Protein AF-A0A7W0Z8F5-F1 (afdb_monomer_lite)

Structure (mmCIF, N/CA/C/O backbone):
data_AF-A0A7W0Z8F5-F1
#
_entry.id   AF-A0A7W0Z8F5-F1
#
loop_
_atom_site.group_PDB
_atom_site.id
_atom_site.type_symbol
_atom_site.label_atom_id
_atom_site.label_alt_id
_atom_site.label_comp_id
_atom_site.label_asym_id
_atom_site.label_entity_id
_atom_site.label_seq_id
_atom_site.pdbx_PDB_ins_code
_atom_site.Cartn_x
_atom_site.Cartn_y
_atom_site.Cartn_z
_atom_site.occupancy
_atom_site.B_iso_or_equiv
_atom_site.auth_seq_id
_atom_site.auth_comp_id
_atom_site.auth_asym_id
_atom_site.auth_atom_id
_atom_site.pdbx_PDB_model_num
ATOM 1 N N . MET A 1 1 ? -22.763 1.220 63.593 1.00 55.72 1 MET A N 1
ATOM 2 C CA . MET A 1 1 ? -23.615 1.247 64.803 1.00 55.72 1 MET A CA 1
ATOM 3 C C . MET A 1 1 ? -24.748 0.280 64.538 1.00 55.72 1 MET A C 1
ATOM 5 O O . MET A 1 1 ? -25.646 0.628 63.784 1.00 55.72 1 MET A O 1
ATOM 9 N N . ASP A 1 2 ? -24.675 -0.934 65.077 1.00 78.19 2 ASP A N 1
ATOM 10 C CA . ASP A 1 2 ? -25.727 -1.926 64.859 1.00 78.19 2 ASP A CA 1
ATOM 11 C C . ASP A 1 2 ? -26.918 -1.641 65.774 1.00 78.19 2 ASP A C 1
ATOM 13 O O . ASP A 1 2 ? -26.828 -1.709 67.007 1.00 78.19 2 ASP A O 1
ATOM 17 N N . LEU A 1 3 ? -28.020 -1.241 65.141 1.00 85.56 3 LEU A N 1
ATOM 18 C CA . LEU A 1 3 ? -29.339 -1.065 65.736 1.00 85.56 3 LEU A CA 1
ATOM 19 C C . LEU A 1 3 ? -29.996 -2.435 65.898 1.00 85.56 3 LEU A C 1
ATOM 21 O O . LEU A 1 3 ? -30.824 -2.847 65.097 1.00 85.56 3 LEU A O 1
ATOM 25 N N . ASP A 1 4 ? -29.560 -3.183 66.902 1.00 88.06 4 ASP A N 1
ATOM 26 C CA . ASP A 1 4 ? -30.163 -4.475 67.222 1.00 88.06 4 ASP A CA 1
ATOM 27 C C . ASP A 1 4 ? -31.571 -4.273 67.782 1.00 88.06 4 ASP A C 1
ATOM 29 O O . ASP A 1 4 ? -31.805 -3.324 68.534 1.00 88.06 4 ASP A O 1
ATOM 33 N N . ARG A 1 5 ? -32.489 -5.195 67.479 1.00 89.94 5 ARG A N 1
ATOM 34 C CA . ARG A 1 5 ? -33.874 -5.186 67.975 1.00 89.94 5 ARG A CA 1
ATOM 35 C C . ARG A 1 5 ? -33.965 -4.897 69.476 1.00 89.94 5 ARG A C 1
ATOM 37 O O . ARG A 1 5 ? -34.687 -4.000 69.900 1.00 89.94 5 ARG A O 1
ATOM 44 N N . GLY A 1 6 ? -33.117 -5.548 70.275 1.00 86.75 6 GLY A N 1
ATOM 45 C CA . GLY A 1 6 ? -33.055 -5.340 71.727 1.00 86.75 6 GLY A CA 1
ATOM 46 C C . GLY A 1 6 ? -32.574 -3.951 72.179 1.00 86.75 6 GLY A C 1
ATOM 47 O O . GLY A 1 6 ? -32.809 -3.575 73.324 1.00 86.75 6 GLY A O 1
ATOM 48 N N . LYS A 1 7 ? -31.906 -3.171 71.316 1.00 89.88 7 LYS A N 1
ATOM 49 C CA . LYS A 1 7 ? -31.553 -1.765 71.591 1.00 89.88 7 LYS A CA 1
ATOM 50 C C . LYS A 1 7 ? -32.691 -0.806 71.249 1.00 89.88 7 LYS A C 1
ATOM 52 O O . LYS A 1 7 ? -32.767 0.245 71.876 1.00 89.88 7 LYS A O 1
ATOM 57 N N . ILE A 1 8 ? -33.541 -1.153 70.281 1.00 88.44 8 ILE A N 1
ATOM 58 C CA . ILE A 1 8 ? -34.718 -0.360 69.892 1.00 88.44 8 ILE A CA 1
ATOM 59 C C . ILE A 1 8 ? -35.847 -0.571 70.909 1.00 88.44 8 ILE A C 1
ATOM 61 O O . ILE A 1 8 ? -36.460 0.393 71.349 1.00 88.44 8 ILE A O 1
ATOM 65 N N . GLU A 1 9 ? -36.054 -1.806 71.369 1.00 90.69 9 GLU A N 1
ATOM 66 C CA . GLU A 1 9 ? -37.084 -2.166 72.359 1.00 90.69 9 GLU A CA 1
ATOM 67 C C . GLU A 1 9 ? -36.694 -1.842 73.822 1.00 90.69 9 GLU A C 1
ATOM 69 O O . GLU A 1 9 ? -37.354 -2.282 74.767 1.00 90.69 9 GLU A O 1
ATOM 74 N N . ARG A 1 10 ? -35.600 -1.102 74.054 1.00 90.81 10 ARG A N 1
ATOM 75 C CA . ARG A 1 10 ? -35.140 -0.790 75.415 1.00 90.81 10 ARG A CA 1
ATOM 76 C C . ARG A 1 10 ? -36.146 0.107 76.127 1.00 90.81 10 ARG A C 1
ATOM 78 O O . ARG A 1 10 ? -36.478 1.173 75.638 1.00 90.81 10 ARG A O 1
ATOM 85 N N . THR A 1 11 ? -36.570 -0.300 77.317 1.00 82.50 11 THR A N 1
ATOM 86 C CA . THR A 1 11 ? -37.635 0.351 78.099 1.00 82.50 11 THR A CA 1
ATOM 87 C C . THR A 1 11 ? -37.127 1.274 79.211 1.00 82.50 11 THR A C 1
ATOM 89 O O . THR A 1 11 ? -37.898 1.725 80.054 1.00 82.50 11 THR A O 1
ATOM 92 N N . ASP A 1 12 ? -35.833 1.590 79.251 1.00 88.12 12 ASP A N 1
ATOM 93 C CA . ASP A 1 12 ? -35.203 2.301 80.371 1.00 88.12 12 ASP A CA 1
ATOM 94 C C . ASP A 1 12 ? -35.280 3.836 80.283 1.00 88.12 12 ASP A C 1
ATOM 96 O O . ASP A 1 12 ? -34.377 4.558 80.711 1.00 88.12 12 ASP A O 1
ATOM 100 N N . PHE A 1 13 ? -36.391 4.354 79.763 1.00 86.44 13 PHE A N 1
ATOM 101 C CA . PHE A 1 13 ? -36.628 5.789 79.665 1.00 86.44 13 PHE A CA 1
ATOM 102 C C . PHE A 1 13 ? -37.110 6.376 80.999 1.00 86.44 13 PHE A C 1
ATOM 104 O O . PHE A 1 13 ? -37.953 5.812 81.696 1.00 86.44 13 PHE A O 1
ATOM 111 N N . ALA A 1 14 ? -36.606 7.559 81.355 1.00 86.94 14 ALA A N 1
ATOM 112 C CA . ALA A 1 14 ? -37.067 8.274 82.541 1.00 86.94 14 ALA A CA 1
ATOM 113 C C . ALA A 1 14 ? -38.521 8.757 82.361 1.00 86.94 14 ALA A C 1
ATOM 115 O O . ALA A 1 14 ? -38.815 9.550 81.466 1.00 86.94 14 ALA A O 1
ATOM 116 N N . SER A 1 15 ? -39.436 8.324 83.235 1.00 81.38 15 SER A N 1
ATOM 117 C CA . SER A 1 15 ? -40.849 8.723 83.188 1.00 81.38 15 SER A CA 1
ATOM 118 C C . SER A 1 15 ? -41.071 10.117 83.795 1.00 81.38 15 SER A C 1
ATOM 120 O O . SER A 1 15 ? -40.792 10.336 84.978 1.00 81.38 15 SER A O 1
ATOM 122 N N . ALA A 1 16 ? -41.626 11.057 83.026 1.00 87.88 16 ALA A N 1
ATOM 123 C CA . ALA A 1 16 ? -42.014 12.385 83.512 1.00 87.88 16 ALA A CA 1
ATOM 124 C C . ALA A 1 16 ? -43.495 12.434 83.946 1.00 87.88 16 ALA A C 1
ATOM 126 O O . ALA A 1 16 ? -44.335 11.730 83.398 1.00 87.88 16 ALA A O 1
ATOM 127 N N . ARG A 1 17 ? -43.851 13.325 84.893 1.00 81.31 17 ARG A N 1
ATOM 128 C CA . ARG A 1 17 ? -45.238 13.512 85.405 1.00 81.31 17 ARG A CA 1
ATOM 129 C C . ARG A 1 17 ? -46.269 13.951 84.345 1.00 81.31 17 ARG A C 1
ATOM 131 O O . ARG A 1 17 ? -47.465 13.926 84.613 1.00 81.31 17 ARG A O 1
ATOM 138 N N . ARG A 1 18 ? -45.807 14.382 83.173 1.00 81.81 18 ARG A N 1
ATOM 139 C CA . ARG A 1 18 ? -46.583 14.639 81.954 1.00 81.81 18 ARG A CA 1
ATOM 140 C C . ARG A 1 18 ? -45.735 14.078 80.816 1.00 81.81 18 ARG A C 1
ATOM 142 O O . ARG A 1 18 ? -44.688 14.650 80.527 1.00 81.81 18 ARG A O 1
ATOM 149 N N . GLY A 1 19 ? -46.127 12.948 80.248 1.00 89.81 19 GLY A N 1
ATOM 150 C CA . GLY A 1 19 ? -45.349 12.241 79.233 1.00 89.81 19 GLY A CA 1
ATOM 151 C C . GLY A 1 19 ? -46.228 11.316 78.402 1.00 89.81 19 GLY A C 1
ATOM 152 O O . GLY A 1 19 ? -47.426 11.210 78.665 1.00 89.81 19 GLY A O 1
ATOM 153 N N . TYR A 1 20 ? -45.613 10.689 77.401 1.00 91.44 20 TYR A N 1
ATOM 154 C CA . TYR A 1 20 ? -46.246 9.672 76.566 1.00 91.44 20 TYR A CA 1
ATOM 155 C C . TYR A 1 20 ? -46.638 8.447 77.397 1.00 91.44 20 TYR A C 1
ATOM 157 O O . TYR A 1 20 ? -45.982 8.129 78.394 1.00 91.44 20 TYR A O 1
ATOM 165 N N . GLU A 1 21 ? -47.714 7.774 76.999 1.00 92.75 21 GLU A N 1
ATOM 166 C CA . GLU A 1 21 ? -48.154 6.547 77.650 1.00 92.75 21 GLU A CA 1
ATOM 167 C C . GLU A 1 21 ? -47.144 5.418 77.368 1.00 92.75 21 GLU A C 1
ATOM 169 O O . GLU A 1 21 ? -46.867 5.133 76.202 1.00 92.75 21 GLU A O 1
ATOM 174 N N . PRO A 1 22 ? -46.579 4.754 78.397 1.00 89.69 22 PRO A N 1
ATOM 175 C CA . PRO A 1 22 ? -45.537 3.744 78.196 1.00 89.69 22 PRO A CA 1
ATOM 176 C C . PRO A 1 22 ? -45.958 2.599 77.267 1.00 89.69 22 PRO A C 1
ATOM 178 O O . PRO A 1 22 ? -45.170 2.155 76.444 1.00 89.69 22 PRO A O 1
ATOM 181 N N . ALA A 1 23 ? -47.219 2.165 77.348 1.00 90.62 23 ALA A N 1
ATOM 182 C CA . ALA A 1 23 ? -47.735 1.088 76.508 1.00 90.62 23 ALA A CA 1
ATOM 183 C C . ALA A 1 23 ? -47.801 1.470 75.018 1.00 90.62 23 ALA A C 1
ATOM 185 O O . ALA A 1 23 ? -47.544 0.624 74.162 1.00 90.62 23 ALA A O 1
ATOM 186 N N . GLU A 1 24 ? -48.115 2.733 74.706 1.00 94.19 24 GLU A N 1
ATOM 187 C CA . GLU A 1 24 ? -48.119 3.243 73.330 1.00 94.19 24 GLU A CA 1
ATOM 188 C C . GLU A 1 24 ? -46.694 3.348 72.776 1.00 94.19 24 GLU A C 1
ATOM 190 O O . GLU A 1 24 ? -46.442 2.957 71.637 1.00 94.19 24 GLU A O 1
ATOM 195 N N . VAL A 1 25 ? -45.744 3.810 73.599 1.00 92.88 25 VAL A N 1
ATOM 196 C CA . VAL A 1 25 ? -44.322 3.875 73.227 1.00 92.88 25 VAL A CA 1
ATOM 197 C C . VAL A 1 25 ? -43.774 2.476 72.953 1.00 92.88 25 VAL A C 1
ATOM 199 O O . VAL A 1 25 ? -43.153 2.265 71.917 1.00 92.88 25 VAL A O 1
ATOM 202 N N . ASP A 1 26 ? -44.057 1.505 73.819 1.00 92.12 26 ASP A N 1
ATOM 203 C CA . ASP A 1 26 ? -43.609 0.121 73.636 1.00 92.12 26 ASP A CA 1
ATOM 204 C C . ASP A 1 26 ? -44.203 -0.519 72.375 1.00 92.12 26 ASP A C 1
ATOM 206 O O . ASP A 1 26 ? -43.531 -1.290 71.689 1.00 92.12 26 ASP A O 1
ATOM 210 N N . ALA A 1 27 ? -45.468 -0.219 72.058 1.00 94.19 27 ALA A N 1
ATOM 211 C CA . ALA A 1 27 ? -46.101 -0.685 70.828 1.00 94.19 27 ALA A CA 1
ATOM 212 C C . ALA A 1 27 ? -45.413 -0.101 69.586 1.00 94.19 27 ALA A C 1
ATOM 214 O O . ALA A 1 27 ? -45.096 -0.849 68.661 1.00 94.19 27 ALA A O 1
ATOM 215 N N . HIS A 1 28 ? -45.118 1.199 69.596 1.00 94.25 28 HIS A N 1
ATOM 216 C CA . HIS A 1 28 ? -44.436 1.859 68.487 1.00 94.25 28 HIS A CA 1
ATOM 217 C C . HIS A 1 28 ? -42.974 1.416 68.339 1.00 94.25 28 HIS A C 1
ATOM 219 O O . HIS A 1 28 ? -42.506 1.197 67.227 1.00 94.25 28 HIS A O 1
ATOM 225 N N . LEU A 1 29 ? -42.241 1.221 69.441 1.00 93.94 29 LEU A N 1
ATOM 226 C CA . LEU A 1 29 ? -40.860 0.731 69.382 1.00 93.94 29 LEU A CA 1
ATOM 227 C C . LEU A 1 29 ? -40.773 -0.683 68.796 1.00 93.94 29 LEU A C 1
ATOM 229 O O . LEU A 1 29 ? -39.821 -0.961 68.071 1.00 93.94 29 LEU A O 1
ATOM 233 N N . ARG A 1 30 ? -41.766 -1.552 69.045 1.00 93.81 30 ARG A N 1
ATOM 234 C CA . ARG A 1 30 ? -41.857 -2.857 68.363 1.00 93.81 30 ARG A CA 1
ATOM 235 C C . ARG A 1 30 ? -42.104 -2.704 66.866 1.00 93.81 30 ARG A C 1
ATOM 237 O O . ARG A 1 30 ? -41.399 -3.333 66.092 1.00 93.81 30 ARG A O 1
ATOM 244 N N . GLU A 1 31 ? -43.031 -1.835 66.465 1.00 95.81 31 GLU A N 1
ATOM 245 C CA . GLU A 1 31 ? -43.295 -1.546 65.047 1.00 95.81 31 GLU A CA 1
ATOM 246 C C . GLU A 1 31 ? -42.040 -1.021 64.329 1.00 95.81 31 GLU A C 1
ATOM 248 O O . GLU A 1 31 ? -41.708 -1.473 63.236 1.00 95.81 31 GLU A O 1
ATOM 253 N N . VAL A 1 32 ? -41.292 -0.112 64.963 1.00 95.44 32 VAL A N 1
ATOM 254 C CA . VAL A 1 32 ? -40.020 0.396 64.428 1.00 95.44 32 VAL A CA 1
ATOM 255 C C . VAL A 1 32 ? -38.963 -0.705 64.365 1.00 95.44 32 VAL A C 1
ATOM 257 O O . VAL A 1 32 ? -38.212 -0.767 63.393 1.00 95.44 32 VAL A O 1
ATOM 260 N N . ALA A 1 33 ? -38.880 -1.568 65.379 1.00 93.75 33 ALA A N 1
ATOM 261 C CA . ALA A 1 33 ? -37.937 -2.679 65.379 1.00 93.75 33 ALA A CA 1
ATOM 262 C C . ALA A 1 33 ? -38.234 -3.674 64.247 1.00 93.75 33 ALA A C 1
ATOM 264 O O . ALA A 1 33 ? -37.306 -4.051 63.533 1.00 93.75 33 ALA A O 1
ATOM 265 N N . ASP A 1 34 ? -39.508 -4.021 64.041 1.00 94.62 34 ASP A N 1
ATOM 266 C CA . ASP A 1 34 ? -39.950 -4.875 62.935 1.00 94.62 34 ASP A CA 1
ATOM 267 C C . ASP A 1 34 ? -39.626 -4.213 61.576 1.00 94.62 34 ASP A C 1
ATOM 269 O O . ASP A 1 34 ? -39.009 -4.837 60.717 1.00 94.62 34 ASP A O 1
ATOM 273 N N . ALA A 1 35 ? -39.901 -2.912 61.411 1.00 94.94 35 ALA A N 1
ATOM 274 C CA . ALA A 1 35 ? -39.578 -2.179 60.180 1.00 94.94 35 ALA A CA 1
ATOM 275 C C . ALA A 1 35 ? -38.064 -2.096 59.887 1.00 94.94 35 ALA A C 1
ATOM 277 O O . ALA A 1 35 ? -37.645 -2.131 58.728 1.00 94.94 35 ALA A O 1
ATOM 278 N N . VAL A 1 36 ? -37.220 -1.974 60.919 1.00 94.88 36 VAL A N 1
ATOM 279 C CA . VAL A 1 36 ? -35.754 -1.980 60.763 1.00 94.88 36 VAL A CA 1
ATOM 280 C C . VAL A 1 36 ? -35.240 -3.374 60.402 1.00 94.88 36 VAL A C 1
ATOM 282 O O . VAL A 1 36 ? -34.307 -3.476 59.602 1.00 94.88 36 VAL A O 1
ATOM 285 N N . GLU A 1 37 ? -35.814 -4.439 60.968 1.00 93.88 37 GLU A N 1
ATOM 286 C CA . GLU A 1 37 ? -35.483 -5.818 60.586 1.00 93.88 37 GLU A CA 1
ATOM 287 C C . GLU A 1 37 ? -35.868 -6.104 59.131 1.00 93.88 37 GLU A C 1
ATOM 289 O O . GLU A 1 37 ? -35.029 -6.610 58.383 1.00 93.88 37 GLU A O 1
ATOM 294 N N . ASP A 1 38 ? -37.060 -5.686 58.698 1.00 94.06 38 ASP A N 1
ATOM 295 C CA . ASP A 1 38 ? -37.504 -5.811 57.305 1.00 94.06 38 ASP A CA 1
ATOM 296 C C . ASP A 1 38 ? -36.567 -5.065 56.341 1.00 94.06 38 ASP A C 1
ATOM 298 O O . ASP A 1 38 ? -36.117 -5.627 55.338 1.00 94.06 38 ASP A O 1
ATOM 302 N N . LEU A 1 39 ? -36.191 -3.823 56.672 1.00 94.69 39 LEU A N 1
ATOM 303 C CA . LEU A 1 39 ? -35.263 -3.035 55.855 1.00 94.69 39 LEU A CA 1
ATOM 304 C C . LEU A 1 39 ? -33.868 -3.674 55.791 1.00 94.69 39 LEU A C 1
ATOM 306 O O . LEU A 1 39 ? -33.226 -3.668 54.740 1.00 94.69 39 LEU A O 1
ATOM 310 N N . ARG A 1 40 ? -33.376 -4.234 56.904 1.00 93.44 40 ARG A N 1
ATOM 311 C CA . ARG A 1 40 ? -32.093 -4.954 56.935 1.00 93.44 40 ARG A CA 1
ATOM 312 C C . ARG A 1 40 ? -32.129 -6.201 56.061 1.00 93.44 40 ARG A C 1
ATOM 314 O O . ARG A 1 40 ? -31.199 -6.395 55.282 1.00 93.44 40 ARG A O 1
ATOM 321 N N . ALA A 1 41 ? -33.194 -6.996 56.148 1.00 92.62 41 ALA A N 1
ATOM 322 C CA . ALA A 1 41 ? -33.377 -8.175 55.307 1.00 92.62 41 ALA A CA 1
ATOM 323 C C . ALA A 1 41 ? -33.458 -7.799 53.816 1.00 92.62 41 ALA A C 1
ATOM 325 O O . ALA A 1 41 ? -32.876 -8.476 52.962 1.00 92.62 41 ALA A O 1
ATOM 326 N N . GLU A 1 42 ? -34.117 -6.685 53.481 1.00 95.56 42 GLU A N 1
ATOM 327 C CA . GLU A 1 42 ? -34.150 -6.178 52.111 1.00 95.56 42 GLU A CA 1
ATOM 328 C C . GLU A 1 42 ? -32.750 -5.778 51.622 1.00 95.56 42 GLU A C 1
ATOM 330 O O . GLU A 1 42 ? -32.339 -6.222 50.545 1.00 95.56 42 GLU A O 1
ATOM 335 N N . LEU A 1 43 ? -31.998 -5.006 52.412 1.00 93.88 43 LEU A N 1
ATOM 336 C CA . LEU A 1 43 ? -30.634 -4.580 52.078 1.00 93.88 43 LEU A CA 1
ATOM 337 C C . LEU A 1 43 ? -29.675 -5.764 51.913 1.00 93.88 43 LEU A C 1
ATOM 339 O O . LEU A 1 43 ? -28.884 -5.778 50.969 1.00 93.88 43 LEU A O 1
ATOM 343 N N . GLU A 1 44 ? -29.763 -6.772 52.780 1.00 94.12 44 GLU A N 1
ATOM 344 C CA . GLU A 1 44 ? -28.973 -8.003 52.668 1.00 94.12 44 GLU A CA 1
ATOM 345 C C . GLU A 1 44 ? -29.302 -8.738 51.360 1.00 94.12 44 GLU A C 1
ATOM 347 O O . GLU A 1 44 ? -28.404 -9.027 50.566 1.00 94.12 44 GLU A O 1
ATOM 352 N N . SER A 1 45 ? -30.591 -8.892 51.036 1.00 93.38 45 SER A N 1
ATOM 353 C CA . SER A 1 45 ? -31.013 -9.484 49.759 1.00 93.38 45 SER A CA 1
ATOM 354 C C . SER A 1 45 ? -30.556 -8.669 48.536 1.00 93.38 45 SER A C 1
ATOM 356 O O . SER A 1 45 ? -30.272 -9.227 47.474 1.00 93.38 45 SER A O 1
ATOM 358 N N . GLN A 1 46 ? -30.484 -7.337 48.640 1.00 91.50 46 GLN A N 1
ATOM 359 C CA . GLN A 1 46 ? -29.968 -6.476 47.572 1.00 91.50 46 GLN A CA 1
ATOM 360 C C . GLN A 1 46 ? -28.450 -6.627 47.404 1.00 91.50 46 GLN A C 1
ATOM 362 O O . GLN A 1 46 ? -27.980 -6.662 46.265 1.00 91.50 46 GLN A O 1
ATOM 367 N N . ALA A 1 47 ? -27.695 -6.768 48.497 1.00 92.00 47 ALA A N 1
ATOM 368 C CA . ALA A 1 47 ? -26.252 -7.007 48.465 1.00 92.00 47 ALA A CA 1
ATOM 369 C C . ALA A 1 47 ? -25.902 -8.364 47.827 1.00 92.00 47 ALA A C 1
ATOM 371 O O . ALA A 1 47 ? -24.971 -8.469 47.025 1.00 92.00 47 ALA A O 1
ATOM 372 N N . GLU A 1 48 ? -26.688 -9.404 48.101 1.00 92.75 48 GLU A N 1
ATOM 373 C CA . GLU A 1 48 ? -26.536 -10.702 47.438 1.00 92.75 48 GLU A CA 1
ATOM 374 C C . GLU A 1 48 ? -26.790 -10.593 45.927 1.00 92.75 48 GLU A C 1
ATOM 376 O O . GLU A 1 48 ? -25.991 -11.069 45.116 1.00 92.75 48 GLU A O 1
ATOM 381 N N . ARG A 1 49 ? -27.846 -9.879 45.516 1.00 91.69 49 ARG A N 1
ATOM 382 C CA . ARG A 1 49 ? -28.129 -9.647 44.089 1.00 91.69 49 ARG A CA 1
ATOM 383 C C . ARG A 1 49 ? -27.016 -8.847 43.409 1.00 91.69 49 ARG A C 1
ATOM 385 O O . ARG A 1 49 ? -26.576 -9.240 42.328 1.00 91.69 49 ARG A O 1
ATOM 392 N N . SER A 1 50 ? -26.523 -7.772 44.022 1.00 92.50 50 SER A N 1
ATOM 393 C CA . SER A 1 50 ? -25.452 -6.948 43.444 1.00 92.50 50 SER A CA 1
ATOM 394 C C . SER A 1 50 ? -24.117 -7.695 43.360 1.00 92.50 50 SER A C 1
ATOM 396 O O . SER A 1 50 ? -23.402 -7.546 42.365 1.00 92.50 50 SER A O 1
ATOM 398 N N . SER A 1 51 ? -23.810 -8.565 44.330 1.00 92.12 51 SER A N 1
ATOM 399 C CA . SER A 1 51 ? -22.624 -9.429 44.278 1.00 92.12 51 SER A CA 1
ATOM 400 C C . SER A 1 51 ? -22.717 -10.460 43.147 1.00 92.12 51 SER A C 1
ATOM 402 O O . SER A 1 51 ? -21.757 -10.623 42.393 1.00 92.12 51 SER A O 1
ATOM 404 N N . SER A 1 52 ? -23.889 -11.074 42.938 1.00 92.44 52 SER A N 1
ATOM 405 C CA . SER A 1 52 ? -24.113 -12.009 41.825 1.00 92.44 52 SER A CA 1
ATOM 406 C C . SER A 1 52 ? -23.998 -11.333 40.451 1.00 92.44 52 SER A C 1
ATOM 408 O O . SER A 1 52 ? -23.359 -11.874 39.546 1.00 92.44 52 SER A O 1
ATOM 410 N N . LEU A 1 53 ? -24.528 -10.111 40.311 1.00 95.75 53 LEU A N 1
ATOM 411 C CA . LEU A 1 53 ? -24.411 -9.303 39.096 1.00 95.75 53 LEU A CA 1
ATOM 412 C C . LEU A 1 53 ? -22.951 -8.922 38.821 1.00 95.75 53 LEU A C 1
ATOM 414 O O . LEU A 1 53 ? -22.481 -9.060 37.695 1.00 95.75 53 LEU A O 1
ATOM 418 N N . SER A 1 54 ? -22.226 -8.476 39.850 1.00 94.75 54 SER A N 1
ATOM 419 C CA . SER A 1 54 ? -20.810 -8.111 39.732 1.00 94.75 54 SER A CA 1
ATOM 420 C C . SER A 1 54 ? -19.955 -9.318 39.342 1.00 94.75 54 SER A C 1
ATOM 422 O O . SER A 1 54 ? -19.050 -9.188 38.515 1.00 94.75 54 SER A O 1
ATOM 424 N N . GLY A 1 55 ? -20.274 -10.504 39.873 1.00 94.25 55 GLY A N 1
ATOM 425 C CA . GLY A 1 55 ? -19.635 -11.761 39.485 1.00 94.25 55 GLY A CA 1
ATOM 426 C C . GLY A 1 55 ? -19.860 -12.092 38.009 1.00 94.25 55 GLY A C 1
ATOM 427 O O . GLY A 1 55 ? -18.890 -12.279 37.275 1.00 94.25 55 GLY A O 1
ATOM 428 N N . ALA A 1 56 ? -21.115 -12.065 37.552 1.00 95.25 56 ALA A N 1
ATOM 429 C CA . ALA A 1 56 ? -21.467 -12.324 36.153 1.00 95.25 56 ALA A CA 1
ATOM 430 C C . ALA A 1 56 ? -20.853 -11.294 35.185 1.00 95.25 56 ALA A C 1
ATOM 432 O O . ALA A 1 56 ? -20.378 -11.650 34.105 1.00 95.25 56 ALA A O 1
ATOM 433 N N . ALA A 1 57 ? -20.818 -10.017 35.573 1.00 94.62 57 ALA A N 1
ATOM 434 C CA . ALA A 1 57 ? -20.169 -8.963 34.797 1.00 94.62 57 ALA A CA 1
ATOM 435 C C . ALA A 1 57 ? -18.651 -9.181 34.703 1.00 94.62 57 ALA A C 1
ATOM 437 O O . ALA A 1 57 ? -18.085 -9.085 33.616 1.00 94.62 57 ALA A O 1
ATOM 438 N N . SER A 1 58 ? -18.001 -9.540 35.815 1.00 96.62 58 SER A N 1
ATOM 439 C CA . SER A 1 58 ? -16.560 -9.827 35.847 1.00 96.62 58 SER A CA 1
ATOM 440 C C . SER A 1 58 ? -16.198 -11.036 34.985 1.00 96.62 58 SER A C 1
ATOM 442 O O . SER A 1 58 ? -15.194 -11.015 34.279 1.00 96.62 58 SER A O 1
ATOM 444 N N . GLU A 1 59 ? -17.018 -12.087 35.008 1.00 97.19 59 GLU A N 1
ATOM 445 C CA . GLU A 1 59 ? -16.830 -13.267 34.161 1.00 97.19 59 GLU A CA 1
ATOM 446 C C . GLU A 1 59 ? -16.991 -12.923 32.677 1.00 97.19 59 GLU A C 1
ATOM 448 O O . GLU A 1 59 ? -16.158 -13.305 31.856 1.00 97.19 59 GLU A O 1
ATOM 453 N N . ARG A 1 60 ? -17.991 -12.104 32.333 1.00 96.44 60 ARG A N 1
ATOM 454 C CA . ARG A 1 60 ? -18.172 -11.619 30.962 1.00 96.44 60 ARG A CA 1
ATOM 455 C C . ARG A 1 60 ? -17.003 -10.757 30.488 1.00 96.44 60 ARG A C 1
ATOM 457 O O . ARG A 1 60 ? -16.585 -10.905 29.345 1.00 96.44 60 ARG A O 1
ATOM 464 N N . LEU A 1 61 ? -16.468 -9.884 31.342 1.00 97.94 61 LEU A N 1
ATOM 465 C CA . LEU A 1 61 ? -15.289 -9.079 31.013 1.00 97.94 61 LEU A CA 1
ATOM 466 C C . LEU A 1 61 ? -14.054 -9.954 30.777 1.00 97.94 61 LEU A C 1
ATOM 468 O O . LEU A 1 61 ? -13.344 -9.715 29.807 1.00 97.94 61 LEU A O 1
ATOM 472 N N . ARG A 1 62 ? -13.836 -10.999 31.589 1.00 97.75 62 ARG A N 1
ATOM 473 C CA . ARG A 1 62 ? -12.753 -11.971 31.350 1.00 97.75 62 ARG A CA 1
ATOM 474 C C . ARG A 1 62 ? -12.899 -12.664 29.998 1.00 97.75 62 ARG A C 1
ATOM 476 O O . ARG A 1 62 ? -11.948 -12.676 29.237 1.00 97.75 62 ARG A O 1
ATOM 483 N N . LEU A 1 63 ? -14.100 -13.135 29.652 1.00 98.25 63 LEU A N 1
ATOM 484 C CA . LEU A 1 63 ? -14.346 -13.761 28.345 1.00 98.25 63 LEU A CA 1
ATOM 485 C C . LEU A 1 63 ? -14.092 -12.808 27.168 1.00 98.25 63 LEU A C 1
ATOM 487 O O . LEU A 1 63 ? -13.601 -13.235 26.126 1.00 98.25 63 LEU A O 1
ATOM 491 N N . ILE A 1 64 ? -14.438 -11.525 27.316 1.00 97.88 64 ILE A N 1
ATOM 492 C CA . ILE A 1 64 ? -14.169 -10.512 26.288 1.00 97.88 64 ILE A CA 1
ATOM 493 C C . ILE A 1 64 ? -12.664 -10.259 26.165 1.00 97.88 64 ILE A C 1
ATOM 495 O O . ILE A 1 64 ? -12.167 -10.177 25.046 1.00 97.88 64 ILE A O 1
ATOM 499 N N . LEU A 1 65 ? -11.946 -10.161 27.286 1.00 98.38 65 LEU A N 1
ATOM 500 C CA . LEU A 1 65 ? -10.495 -9.965 27.301 1.00 98.38 65 LEU A CA 1
ATOM 501 C C . LEU A 1 65 ? -9.759 -11.158 26.685 1.00 98.38 65 LEU A C 1
ATOM 503 O O . LEU A 1 65 ? -8.941 -10.947 25.796 1.00 98.38 65 LEU A O 1
ATOM 507 N N . ASP A 1 66 ? -10.116 -12.387 27.060 1.00 97.88 66 ASP A N 1
ATOM 508 C CA . ASP A 1 66 ? -9.530 -13.605 26.489 1.00 97.88 66 ASP A CA 1
ATOM 509 C C . ASP A 1 66 ? -9.759 -13.670 24.967 1.00 97.88 66 ASP A C 1
ATOM 511 O O . ASP A 1 66 ? -8.855 -13.993 24.195 1.00 97.88 66 ASP A O 1
ATOM 515 N N . ALA A 1 67 ? -10.966 -13.315 24.507 1.00 97.44 67 ALA A N 1
ATOM 516 C CA . ALA A 1 67 ? -11.280 -13.260 23.080 1.00 97.44 67 ALA A CA 1
ATOM 517 C C . ALA A 1 67 ? -10.509 -12.145 22.351 1.00 97.44 67 ALA A C 1
ATOM 519 O O . ALA A 1 67 ? -10.066 -12.344 21.219 1.00 97.44 67 ALA A O 1
ATOM 520 N N . ALA A 1 68 ? -10.340 -10.982 22.984 1.00 97.50 68 ALA A N 1
ATOM 521 C CA . ALA A 1 68 ? -9.580 -9.868 22.428 1.00 97.50 68 ALA A CA 1
ATOM 522 C C . ALA A 1 68 ? -8.081 -10.191 22.334 1.00 97.50 68 ALA A C 1
ATOM 524 O O . ALA A 1 68 ? -7.460 -9.876 21.323 1.00 97.50 68 ALA A O 1
ATOM 525 N N . GLU A 1 69 ? -7.505 -10.865 23.331 1.00 98.44 69 GLU A N 1
ATOM 526 C CA . GLU A 1 69 ? -6.103 -11.296 23.318 1.00 98.44 69 GLU A CA 1
ATOM 527 C C . GLU A 1 69 ? -5.845 -12.361 22.243 1.00 98.44 69 GLU A C 1
ATOM 529 O O . GLU A 1 69 ? -4.864 -12.270 21.494 1.00 98.44 69 GLU A O 1
ATOM 534 N N . ALA A 1 70 ? -6.759 -13.326 22.100 1.00 97.75 70 ALA A N 1
ATOM 535 C CA . ALA A 1 70 ? -6.701 -14.304 21.018 1.00 97.75 70 ALA A CA 1
ATOM 536 C C . ALA A 1 70 ? -6.763 -13.616 19.643 1.00 97.75 70 ALA A C 1
ATOM 538 O O . ALA A 1 70 ? -5.925 -13.884 18.782 1.00 97.75 70 ALA A O 1
ATOM 539 N N . SER A 1 71 ? -7.692 -12.670 19.465 1.00 98.00 71 SER A N 1
ATOM 540 C CA . SER A 1 71 ? -7.829 -11.902 18.222 1.00 98.00 71 SER A CA 1
ATOM 541 C C . SER A 1 71 ? -6.601 -11.034 17.928 1.00 98.00 71 SER A C 1
ATOM 543 O O . SER A 1 71 ? -6.159 -10.974 16.785 1.00 98.00 71 SER A O 1
ATOM 545 N N . ALA A 1 72 ? -6.010 -10.390 18.936 1.00 98.25 72 ALA A N 1
ATOM 546 C CA . ALA A 1 72 ? -4.797 -9.592 18.766 1.00 98.25 72 ALA A CA 1
ATOM 547 C C . ALA A 1 72 ? -3.591 -10.455 18.363 1.00 98.25 72 ALA A C 1
ATOM 549 O O . ALA A 1 72 ? -2.750 -10.020 17.573 1.00 98.25 72 ALA A O 1
ATOM 550 N N . THR A 1 73 ? -3.508 -11.678 18.892 1.00 98.25 73 THR A N 1
ATOM 551 C CA . THR A 1 73 ? -2.463 -12.643 18.526 1.00 98.25 73 THR A CA 1
ATOM 552 C C . THR A 1 73 ? -2.602 -13.090 17.071 1.00 98.25 73 THR A C 1
ATOM 554 O O . THR A 1 73 ? -1.604 -13.126 16.354 1.00 98.25 73 THR A O 1
ATOM 557 N N . GLU A 1 74 ? -3.826 -13.372 16.623 1.00 98.06 74 GLU A N 1
ATOM 558 C CA . GLU A 1 74 ? -4.129 -13.731 15.232 1.00 98.06 74 GLU A CA 1
ATOM 559 C C . GLU A 1 74 ? -3.750 -12.595 14.273 1.00 98.06 74 GLU A C 1
ATOM 561 O O . GLU A 1 74 ? -2.933 -12.802 13.381 1.00 98.06 74 GLU A O 1
ATOM 566 N N . ILE A 1 75 ? -4.206 -11.366 14.546 1.00 98.19 75 ILE A N 1
ATOM 567 C CA . ILE A 1 75 ? -3.877 -10.183 13.731 1.00 98.19 75 ILE A CA 1
ATOM 568 C C . ILE A 1 75 ? -2.361 -9.972 13.635 1.00 98.19 75 ILE A C 1
ATOM 570 O O . ILE A 1 75 ? -1.846 -9.641 12.569 1.00 98.19 75 ILE A O 1
ATOM 574 N N . ARG A 1 76 ? -1.622 -10.160 14.737 1.00 98.19 76 ARG A N 1
ATOM 575 C CA . ARG A 1 76 ? -0.159 -10.031 14.723 1.00 98.19 76 ARG A CA 1
ATOM 576 C C . ARG A 1 76 ? 0.495 -11.107 13.861 1.00 98.19 76 ARG A C 1
ATOM 578 O O . ARG A 1 76 ? 1.408 -10.787 13.107 1.00 98.19 76 ARG A O 1
ATOM 585 N N . SER A 1 77 ? 0.039 -12.354 13.974 1.00 98.06 77 SER A N 1
ATOM 586 C CA . SER A 1 77 ? 0.542 -13.461 13.155 1.00 98.06 77 SER A CA 1
ATOM 587 C C . SER A 1 77 ? 0.309 -13.198 11.668 1.00 98.06 77 SER A C 1
ATOM 589 O O . SER A 1 77 ? 1.241 -13.327 10.876 1.00 98.06 77 SER A O 1
ATOM 591 N N . ASP A 1 78 ? -0.899 -12.772 11.302 1.00 97.88 78 ASP A N 1
ATOM 592 C CA . ASP A 1 78 ? -1.262 -12.474 9.916 1.00 97.88 78 ASP A CA 1
ATOM 593 C C . ASP A 1 78 ? -0.426 -11.312 9.364 1.00 97.88 78 ASP A C 1
ATOM 595 O O . ASP A 1 78 ? 0.176 -11.431 8.297 1.00 97.88 78 ASP A O 1
ATOM 599 N N . ALA A 1 79 ? -0.285 -10.225 10.129 1.00 98.00 79 ALA A N 1
ATOM 600 C CA . ALA A 1 79 ? 0.532 -9.078 9.735 1.00 98.00 79 ALA A CA 1
ATOM 601 C C . ALA A 1 79 ? 2.017 -9.443 9.550 1.00 98.00 79 ALA A C 1
ATOM 603 O O . ALA A 1 79 ? 2.674 -8.951 8.629 1.00 98.00 79 ALA A O 1
ATOM 604 N N . GLU A 1 80 ? 2.569 -10.315 10.401 1.00 98.31 80 GLU A N 1
ATOM 605 C CA . GLU A 1 80 ? 3.937 -10.817 10.237 1.00 98.31 80 GLU A CA 1
ATOM 606 C C . GLU A 1 80 ? 4.097 -11.645 8.957 1.00 98.31 80 GLU A C 1
ATOM 608 O O . GLU A 1 80 ? 5.105 -11.510 8.253 1.00 98.31 80 GLU A O 1
ATOM 613 N N . ASP A 1 81 ? 3.127 -12.501 8.646 1.00 98.19 81 ASP A N 1
ATOM 614 C CA . ASP A 1 81 ? 3.168 -13.346 7.456 1.00 98.19 81 ASP A CA 1
ATOM 615 C C . ASP A 1 81 ? 2.988 -12.536 6.167 1.00 98.19 81 ASP A C 1
ATOM 617 O O . ASP A 1 81 ? 3.735 -12.754 5.203 1.00 98.19 81 ASP A O 1
ATOM 621 N N . GLU A 1 82 ? 2.105 -11.538 6.174 1.00 97.81 82 GLU A N 1
ATOM 622 C CA . GLU A 1 82 ? 1.960 -10.557 5.095 1.00 97.81 82 GLU A CA 1
ATOM 623 C C . GLU A 1 82 ? 3.250 -9.755 4.894 1.00 97.81 82 GLU A C 1
ATOM 625 O O . GLU A 1 82 ? 3.772 -9.687 3.779 1.00 97.81 82 GLU A O 1
ATOM 630 N N . ALA A 1 83 ? 3.853 -9.223 5.962 1.00 98.19 83 ALA A N 1
ATOM 631 C CA . ALA A 1 83 ? 5.121 -8.499 5.869 1.00 98.19 83 ALA A CA 1
ATOM 632 C C . ALA A 1 83 ? 6.239 -9.382 5.285 1.00 98.19 83 ALA A C 1
ATOM 634 O O . ALA A 1 83 ? 6.994 -8.960 4.399 1.00 98.19 83 ALA A O 1
ATOM 635 N N . ARG A 1 84 ? 6.327 -10.647 5.721 1.00 98.44 84 ARG A N 1
ATOM 636 C CA . ARG A 1 84 ? 7.270 -11.630 5.156 1.00 98.44 84 ARG A CA 1
ATOM 637 C C . ARG A 1 84 ? 6.976 -11.927 3.692 1.00 98.44 84 ARG A C 1
ATOM 639 O O . ARG A 1 84 ? 7.912 -12.195 2.933 1.00 98.44 84 ARG A O 1
ATOM 646 N N . GLN A 1 85 ? 5.713 -11.959 3.284 1.00 98.38 85 GLN A N 1
ATOM 647 C CA . GLN A 1 85 ? 5.341 -12.124 1.884 1.00 98.38 85 GLN A CA 1
ATOM 648 C C . GLN A 1 85 ? 5.794 -10.921 1.057 1.00 98.38 85 GLN A C 1
ATOM 650 O O . GLN A 1 85 ? 6.549 -11.116 0.105 1.00 98.38 85 GLN A O 1
ATOM 655 N N . THR A 1 86 ? 5.463 -9.703 1.477 1.00 97.81 86 THR A N 1
ATOM 656 C CA . THR A 1 86 ? 5.850 -8.462 0.793 1.00 97.81 86 THR A CA 1
ATOM 657 C C . THR A 1 86 ? 7.364 -8.360 0.614 1.00 97.81 86 THR A C 1
ATOM 659 O O . THR A 1 86 ? 7.846 -8.107 -0.488 1.00 97.81 86 THR A O 1
ATOM 662 N N . VAL A 1 87 ? 8.155 -8.665 1.651 1.00 98.38 87 VAL A N 1
ATOM 663 C CA . VAL A 1 87 ? 9.628 -8.662 1.547 1.00 98.38 87 VAL A CA 1
ATOM 664 C C . VAL A 1 87 ? 10.138 -9.716 0.557 1.00 98.38 87 VAL A C 1
ATOM 666 O O . VAL A 1 87 ? 11.100 -9.466 -0.175 1.00 98.38 87 VAL A O 1
ATOM 669 N N . ARG A 1 88 ? 9.527 -10.909 0.514 1.00 98.62 88 ARG A N 1
ATOM 670 C CA . ARG A 1 88 ? 9.897 -11.953 -0.460 1.00 98.62 88 ARG A CA 1
ATOM 671 C C . ARG A 1 88 ? 9.575 -11.523 -1.888 1.00 98.62 88 ARG A C 1
ATOM 673 O O . ARG A 1 88 ? 10.390 -11.766 -2.778 1.00 98.62 88 ARG A O 1
ATOM 680 N N . GLU A 1 89 ? 8.426 -10.895 -2.100 1.00 98.25 89 GLU A N 1
ATOM 681 C CA . GLU A 1 89 ? 8.000 -10.399 -3.408 1.00 98.25 89 GLU A CA 1
ATOM 682 C C . GLU A 1 89 ? 8.894 -9.258 -3.892 1.00 98.25 89 GLU A C 1
ATOM 684 O O . GLU A 1 89 ? 9.463 -9.374 -4.978 1.00 98.25 89 GLU A O 1
ATOM 689 N N . ALA A 1 90 ? 9.143 -8.253 -3.049 1.00 98.00 90 ALA A N 1
ATOM 690 C CA . ALA A 1 90 ? 10.038 -7.139 -3.358 1.00 98.00 90 ALA A CA 1
ATOM 691 C C . ALA A 1 90 ? 11.461 -7.615 -3.694 1.00 98.00 90 ALA A C 1
ATOM 693 O O . ALA A 1 90 ? 12.075 -7.159 -4.656 1.00 98.00 90 ALA A O 1
ATOM 694 N N . ARG A 1 91 ? 11.994 -8.599 -2.953 1.00 98.62 91 ARG A N 1
ATOM 695 C CA . ARG A 1 91 ? 13.310 -9.193 -3.259 1.00 98.62 91 ARG A CA 1
ATOM 696 C C . ARG A 1 91 ? 13.328 -9.945 -4.586 1.00 98.62 91 ARG A C 1
ATOM 698 O O . ARG A 1 91 ? 14.351 -9.934 -5.267 1.00 98.62 91 ARG A O 1
ATOM 705 N N . ARG A 1 92 ? 12.244 -10.640 -4.934 1.00 98.56 92 ARG A N 1
ATOM 706 C CA . ARG A 1 92 ? 12.123 -11.341 -6.220 1.00 98.56 92 ARG A CA 1
ATOM 707 C C . ARG A 1 92 ? 12.083 -10.340 -7.371 1.00 98.56 92 ARG A C 1
ATOM 709 O O . ARG A 1 92 ? 12.767 -10.555 -8.364 1.00 98.56 92 ARG A O 1
ATOM 716 N N . GLU A 1 93 ? 11.324 -9.263 -7.220 1.00 98.25 93 GLU A N 1
ATOM 717 C CA . GLU A 1 93 ? 11.235 -8.197 -8.214 1.00 98.25 93 GLU A CA 1
ATOM 718 C C . GLU A 1 93 ? 12.576 -7.486 -8.400 1.00 98.25 93 GLU A C 1
ATOM 720 O O . GLU A 1 93 ? 13.064 -7.409 -9.522 1.00 98.25 93 GLU A O 1
ATOM 725 N N . ALA A 1 94 ? 13.236 -7.085 -7.309 1.00 98.00 94 ALA A N 1
ATOM 726 C CA . ALA A 1 94 ? 14.560 -6.466 -7.366 1.00 98.00 94 ALA A CA 1
ATOM 727 C C . ALA A 1 94 ? 15.597 -7.353 -8.076 1.00 98.00 94 ALA A C 1
ATOM 729 O O . ALA A 1 94 ? 16.414 -6.862 -8.843 1.00 98.00 94 ALA A O 1
ATOM 730 N N . ARG A 1 95 ? 15.552 -8.676 -7.865 1.00 98.50 95 ARG A N 1
ATOM 731 C CA . ARG A 1 95 ? 16.420 -9.612 -8.600 1.00 98.50 95 ARG A CA 1
ATOM 732 C C . ARG A 1 95 ? 16.074 -9.676 -10.082 1.00 98.50 95 ARG A C 1
ATOM 734 O O . ARG A 1 95 ? 16.970 -9.675 -10.919 1.00 98.50 95 ARG A O 1
ATOM 741 N N . ALA A 1 96 ? 14.786 -9.715 -10.412 1.00 98.25 96 ALA A N 1
ATOM 742 C CA . ALA A 1 96 ? 14.344 -9.744 -11.799 1.00 98.25 96 ALA A CA 1
ATOM 743 C C . ALA A 1 96 ? 14.774 -8.476 -12.555 1.00 98.25 96 ALA A C 1
ATOM 745 O O . ALA A 1 96 ? 15.219 -8.577 -13.699 1.00 98.25 96 ALA A O 1
ATOM 746 N N . THR A 1 97 ? 14.701 -7.302 -11.917 1.00 96.81 97 THR A N 1
ATOM 747 C CA . THR A 1 97 ? 15.144 -6.037 -12.520 1.00 96.81 97 THR A CA 1
ATOM 748 C C . THR A 1 97 ? 16.661 -5.978 -12.673 1.00 96.81 97 THR A C 1
ATOM 750 O O . THR A 1 97 ? 17.129 -5.571 -13.737 1.00 96.81 97 THR A O 1
ATOM 753 N N . THR A 1 98 ? 17.442 -6.450 -11.692 1.00 98.19 98 THR A N 1
ATOM 754 C CA . THR A 1 98 ? 18.906 -6.542 -11.838 1.00 98.19 98 THR A CA 1
ATOM 755 C C . THR A 1 98 ? 19.305 -7.501 -12.955 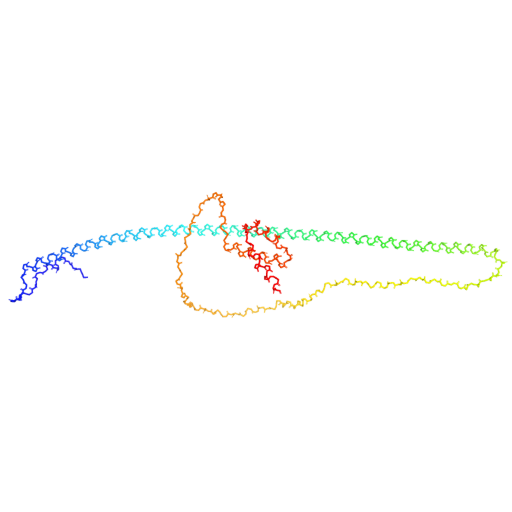1.00 98.19 98 THR A C 1
ATOM 757 O O . THR A 1 98 ? 20.108 -7.135 -13.807 1.00 98.19 98 THR A O 1
ATOM 760 N N . GLU A 1 99 ? 18.688 -8.684 -13.031 1.00 98.50 99 GLU A N 1
ATOM 761 C CA . GLU A 1 99 ? 18.960 -9.660 -14.096 1.00 98.50 99 GLU A CA 1
ATOM 762 C C . GLU A 1 99 ? 18.575 -9.117 -15.480 1.00 98.50 99 GLU A C 1
ATOM 764 O O . GLU A 1 99 ? 19.212 -9.426 -16.487 1.00 98.50 99 GLU A O 1
ATOM 769 N N . GLU A 1 100 ? 17.507 -8.324 -15.567 1.00 98.38 100 GLU A N 1
ATOM 770 C CA . GLU A 1 100 ? 17.103 -7.679 -16.814 1.00 98.38 100 GLU A CA 1
ATOM 771 C C . GLU A 1 100 ? 18.063 -6.556 -17.220 1.00 98.38 100 GLU A C 1
ATOM 773 O O . GLU A 1 100 ? 18.411 -6.445 -18.399 1.00 98.38 100 GLU A O 1
ATOM 778 N N . ALA A 1 101 ? 18.519 -5.749 -16.262 1.00 97.94 101 ALA A N 1
ATOM 779 C CA . ALA A 1 101 ? 19.513 -4.709 -16.495 1.00 97.94 101 ALA A CA 1
ATOM 780 C C . ALA A 1 101 ? 20.850 -5.303 -16.962 1.00 97.94 101 ALA A C 1
ATOM 782 O O . ALA A 1 101 ? 21.415 -4.819 -17.943 1.00 97.94 101 ALA A O 1
ATOM 783 N N . GLU A 1 102 ? 21.309 -6.386 -16.332 1.00 98.50 102 GLU A N 1
ATOM 784 C CA . GLU A 1 102 ? 22.508 -7.126 -16.742 1.00 98.50 102 GLU A CA 1
ATOM 785 C C . GLU A 1 102 ? 22.366 -7.676 -18.165 1.00 98.50 102 GLU A C 1
ATOM 787 O O . GLU A 1 102 ? 23.234 -7.434 -19.001 1.00 98.50 102 GLU A O 1
ATOM 792 N N . ARG A 1 103 ? 21.234 -8.318 -18.494 1.00 98.69 103 ARG A N 1
ATOM 793 C CA . ARG A 1 103 ? 20.960 -8.800 -19.861 1.00 98.69 103 ARG A CA 1
ATOM 794 C C . ARG A 1 103 ? 21.015 -7.678 -20.898 1.00 98.69 103 ARG A C 1
ATOM 796 O O . ARG A 1 103 ? 21.617 -7.854 -21.955 1.00 98.69 103 ARG A O 1
ATOM 803 N N . ARG A 1 104 ? 20.415 -6.519 -20.602 1.00 98.38 104 ARG A N 1
ATOM 804 C CA . ARG A 1 104 ? 20.468 -5.342 -21.490 1.00 98.38 104 ARG A CA 1
ATOM 805 C C . ARG A 1 104 ? 21.889 -4.796 -21.634 1.00 98.38 104 ARG A C 1
ATOM 807 O O . ARG A 1 104 ? 22.255 -4.359 -22.723 1.00 98.38 104 ARG A O 1
ATOM 814 N N . ALA A 1 105 ? 22.675 -4.795 -20.559 1.00 98.19 105 ALA A N 1
ATOM 815 C CA . ALA A 1 105 ? 24.062 -4.341 -20.590 1.00 98.19 105 ALA A CA 1
ATOM 816 C C . ALA A 1 105 ? 24.926 -5.256 -21.469 1.00 98.19 105 ALA A C 1
ATOM 818 O O . ALA A 1 105 ? 25.596 -4.755 -22.371 1.00 98.19 105 ALA A O 1
ATOM 819 N N . SER A 1 106 ? 24.832 -6.576 -21.284 1.00 98.31 106 SER A N 1
ATOM 820 C CA . SER A 1 106 ? 25.542 -7.554 -22.117 1.00 98.31 106 SER A CA 1
ATOM 821 C C . SER A 1 106 ? 25.138 -7.458 -23.588 1.00 98.31 106 SER A C 1
ATOM 823 O O . SER A 1 106 ? 26.001 -7.446 -24.458 1.00 98.31 106 SER A O 1
ATOM 825 N N . GLN A 1 107 ? 23.845 -7.288 -23.881 1.00 98.56 107 GLN A N 1
ATOM 826 C CA . GLN A 1 107 ? 23.384 -7.099 -25.258 1.00 98.56 107 GLN A CA 1
ATOM 827 C C . GLN A 1 107 ? 24.010 -5.853 -25.909 1.00 98.56 107 GLN A C 1
ATOM 829 O O . GLN A 1 107 ? 24.468 -5.911 -27.047 1.00 98.56 107 GLN A O 1
ATOM 834 N N . ARG A 1 108 ? 24.068 -4.723 -25.193 1.00 98.31 108 ARG A N 1
ATOM 835 C CA . ARG A 1 108 ? 24.703 -3.498 -25.710 1.00 98.31 108 ARG A CA 1
ATOM 836 C C . ARG A 1 108 ? 26.206 -3.659 -25.919 1.00 98.31 108 ARG A C 1
ATOM 838 O O . ARG A 1 108 ? 26.763 -3.033 -26.821 1.00 98.31 108 ARG A O 1
ATOM 845 N N . GLU A 1 109 ? 26.867 -4.457 -25.088 1.00 98.50 109 GLU A N 1
ATOM 846 C CA . GLU A 1 109 ? 28.283 -4.781 -25.257 1.00 98.50 109 GLU A CA 1
ATOM 847 C C . GLU A 1 109 ? 28.505 -5.586 -26.544 1.00 98.50 109 GLU A C 1
ATOM 849 O O . GLU A 1 109 ? 29.305 -5.167 -27.381 1.00 98.50 109 GLU A O 1
ATOM 854 N N . GLU A 1 110 ? 27.713 -6.636 -26.777 1.00 98.56 110 GLU A N 1
ATOM 855 C CA . GLU A 1 110 ? 27.737 -7.420 -28.022 1.00 98.56 110 GLU A CA 1
ATOM 856 C C . GLU A 1 110 ? 27.439 -6.547 -29.261 1.00 98.56 110 GLU A C 1
ATOM 858 O O . GLU A 1 110 ? 28.127 -6.619 -30.286 1.00 98.56 110 GLU A O 1
ATOM 863 N N . GLU A 1 111 ? 26.448 -5.657 -29.177 1.00 98.50 111 GLU A N 1
ATOM 864 C CA . GLU A 1 111 ? 26.126 -4.691 -30.237 1.00 98.50 111 GLU A CA 1
ATOM 865 C C . GLU A 1 111 ? 27.291 -3.715 -30.502 1.00 98.50 111 GLU A C 1
ATOM 867 O O . GLU A 1 111 ? 27.614 -3.411 -31.652 1.00 98.50 111 GLU A O 1
ATOM 872 N N . SER A 1 112 ? 27.983 -3.259 -29.456 1.00 98.44 112 SER A N 1
ATOM 873 C CA . SER A 1 112 ? 29.164 -2.394 -29.581 1.00 98.44 112 SER A CA 1
ATOM 874 C C . SER A 1 112 ? 30.345 -3.122 -30.225 1.00 98.44 112 SER A C 1
ATOM 876 O O . SER A 1 112 ? 31.028 -2.564 -31.089 1.00 98.44 112 SER A O 1
ATOM 878 N N . GLU A 1 113 ? 30.589 -4.376 -29.848 1.00 98.69 113 GLU A N 1
ATOM 879 C CA . GLU A 1 113 ? 31.641 -5.205 -30.442 1.00 98.69 113 GLU A CA 1
ATOM 880 C C . GLU A 1 113 ? 31.380 -5.483 -31.924 1.00 98.69 113 GLU A C 1
ATOM 882 O O . GLU A 1 113 ? 32.279 -5.322 -32.756 1.00 98.69 113 GLU A O 1
ATOM 887 N N . THR A 1 114 ? 30.142 -5.828 -32.281 1.00 98.56 114 THR A N 1
ATOM 888 C CA . THR A 1 114 ? 29.755 -6.044 -33.683 1.00 98.56 114 THR A CA 1
ATOM 889 C C . THR A 1 114 ? 29.868 -4.762 -34.511 1.00 98.56 114 THR A C 1
ATOM 891 O O . THR A 1 114 ? 30.384 -4.804 -35.633 1.00 98.56 114 THR A O 1
ATOM 894 N N . ALA A 1 115 ? 29.480 -3.609 -33.957 1.00 98.38 115 ALA A N 1
ATOM 895 C CA . ALA A 1 115 ? 29.654 -2.310 -34.605 1.00 98.38 115 ALA A CA 1
ATOM 896 C C . ALA A 1 115 ? 31.137 -1.955 -34.817 1.00 98.38 115 ALA A C 1
ATOM 898 O O . ALA A 1 115 ? 31.515 -1.521 -35.909 1.00 98.38 115 ALA A O 1
ATOM 899 N N . LYS A 1 116 ? 32.003 -2.189 -33.820 1.00 98.62 116 LYS A N 1
ATOM 900 C CA . LYS A 1 116 ? 33.461 -1.998 -33.950 1.00 98.62 116 LYS A CA 1
ATOM 901 C C . LYS A 1 116 ? 34.048 -2.890 -35.042 1.00 98.62 116 LYS A C 1
ATOM 903 O O . LYS A 1 116 ? 34.762 -2.393 -35.910 1.00 98.62 116 LYS A O 1
ATOM 908 N N . ALA A 1 117 ? 33.687 -4.173 -35.060 1.00 98.56 117 ALA A N 1
ATOM 909 C CA . ALA A 1 117 ? 34.144 -5.108 -36.086 1.00 98.56 117 ALA A CA 1
ATOM 910 C C . ALA A 1 117 ? 33.711 -4.681 -37.502 1.00 98.56 117 ALA A C 1
ATOM 912 O O . ALA A 1 117 ? 34.475 -4.824 -38.463 1.00 98.56 117 ALA A O 1
ATOM 913 N N . LEU A 1 118 ? 32.504 -4.119 -37.647 1.00 98.69 118 LEU A N 1
ATOM 914 C CA . LEU A 1 118 ? 32.032 -3.556 -38.913 1.00 98.69 118 LEU A CA 1
ATOM 915 C C . LEU A 1 118 ? 32.864 -2.338 -39.340 1.00 98.69 118 LEU A C 1
ATOM 917 O O . LEU A 1 118 ? 33.277 -2.270 -40.499 1.00 98.69 118 LEU A O 1
ATOM 921 N N . LEU A 1 119 ? 33.139 -1.406 -38.423 1.00 98.69 119 LEU A N 1
ATOM 922 C CA . LEU A 1 119 ? 33.962 -0.224 -38.698 1.00 98.69 119 LEU A CA 1
ATOM 923 C C . LEU A 1 119 ? 35.390 -0.601 -39.101 1.00 98.69 119 LEU A C 1
ATOM 925 O O . LEU A 1 119 ? 35.910 -0.049 -40.072 1.00 98.69 119 LEU A O 1
ATOM 929 N N . ASP A 1 120 ? 36.002 -1.574 -38.426 1.00 98.69 120 ASP A N 1
ATOM 930 C CA . ASP A 1 120 ? 37.331 -2.075 -38.785 1.00 98.69 120 ASP A CA 1
ATOM 931 C C . ASP A 1 120 ? 37.330 -2.692 -40.186 1.00 98.69 120 ASP A C 1
ATOM 933 O O . ASP A 1 120 ? 38.198 -2.386 -41.007 1.00 98.69 120 ASP A O 1
ATOM 937 N N . ARG A 1 121 ? 36.300 -3.478 -40.524 1.00 98.75 121 ARG A N 1
ATOM 938 C CA . ARG A 1 121 ? 36.133 -4.028 -41.875 1.00 98.75 121 ARG A CA 1
ATOM 939 C C . ARG A 1 121 ? 35.966 -2.932 -42.927 1.00 98.75 121 ARG A C 1
ATOM 941 O O . ARG A 1 121 ? 36.575 -3.027 -43.993 1.00 98.75 121 ARG A O 1
ATOM 948 N N . MET A 1 122 ? 35.163 -1.904 -42.649 1.00 98.56 122 MET A N 1
ATOM 949 C CA . MET A 1 122 ? 34.993 -0.752 -43.542 1.00 98.56 122 MET A CA 1
ATOM 950 C C . MET A 1 122 ? 36.308 0.011 -43.717 1.00 98.56 122 MET A C 1
ATOM 952 O O . MET A 1 122 ? 36.648 0.381 -44.838 1.00 98.56 122 MET A O 1
ATOM 956 N N . ARG A 1 123 ? 37.087 0.186 -42.643 1.00 98.62 123 ARG A N 1
ATOM 957 C CA . ARG A 1 123 ? 38.405 0.830 -42.679 1.00 98.62 123 ARG A CA 1
ATOM 958 C C . ARG A 1 123 ? 39.401 0.039 -43.523 1.00 98.62 123 ARG A C 1
ATOM 960 O O . ARG A 1 123 ? 40.096 0.632 -44.345 1.00 98.62 123 ARG A O 1
ATOM 967 N N . THR A 1 124 ? 39.452 -1.283 -43.368 1.00 98.69 124 THR A N 1
ATOM 968 C CA . THR A 1 124 ? 40.294 -2.151 -44.204 1.00 98.69 124 THR A CA 1
ATOM 969 C C . THR A 1 124 ? 39.857 -2.117 -45.668 1.00 98.69 124 THR A C 1
ATOM 971 O O . THR A 1 124 ? 40.706 -2.008 -46.549 1.00 98.69 124 THR A O 1
ATOM 974 N N . ALA A 1 125 ? 38.549 -2.163 -45.943 1.00 98.38 125 ALA A N 1
ATOM 975 C CA . ALA A 1 125 ? 38.021 -2.085 -47.305 1.00 98.38 125 ALA A CA 1
ATOM 976 C C . ALA A 1 125 ? 38.331 -0.733 -47.970 1.00 98.38 125 ALA A C 1
ATOM 978 O O . ALA A 1 125 ? 38.752 -0.704 -49.124 1.00 98.38 125 ALA A O 1
ATOM 979 N N . ALA A 1 126 ? 38.179 0.373 -47.236 1.00 98.25 126 ALA A N 1
ATOM 980 C CA . ALA A 1 126 ? 38.525 1.709 -47.711 1.00 98.25 126 ALA A CA 1
ATOM 981 C C . ALA A 1 126 ? 40.031 1.850 -47.980 1.00 98.25 126 ALA A C 1
ATOM 983 O O . ALA A 1 126 ? 40.405 2.391 -49.017 1.00 98.25 126 ALA A O 1
ATOM 984 N N . GLY A 1 127 ? 40.888 1.320 -47.098 1.00 98.00 127 GLY A N 1
ATOM 985 C CA . GLY A 1 127 ? 42.338 1.266 -47.324 1.00 98.00 127 GLY A CA 1
ATOM 986 C C . GLY A 1 127 ? 42.682 0.521 -48.614 1.00 98.00 127 GLY A C 1
ATOM 987 O O . GLY A 1 127 ? 43.304 1.088 -49.507 1.00 98.00 127 GLY A O 1
ATOM 988 N N . GLY A 1 128 ? 42.145 -0.692 -48.780 1.00 98.00 128 GLY A N 1
ATOM 989 C CA . GLY A 1 128 ? 42.337 -1.479 -50.000 1.00 98.00 128 GLY A CA 1
ATOM 990 C C . GLY A 1 128 ? 41.831 -0.789 -51.271 1.00 98.00 128 GLY A C 1
ATOM 991 O O . GLY A 1 128 ? 42.481 -0.876 -52.310 1.00 98.00 128 GLY A O 1
ATOM 992 N N . ALA A 1 129 ? 40.709 -0.065 -51.201 1.00 98.25 129 ALA A N 1
ATOM 993 C CA . ALA A 1 129 ? 40.196 0.713 -52.328 1.00 98.25 129 ALA A CA 1
ATOM 994 C C . ALA A 1 129 ? 41.130 1.878 -52.701 1.00 98.25 129 ALA A C 1
ATOM 996 O O . ALA A 1 129 ? 41.370 2.110 -53.883 1.00 98.25 129 ALA A O 1
ATOM 997 N N . ILE A 1 130 ? 41.694 2.581 -51.713 1.00 98.44 130 ILE A N 1
ATOM 998 C CA . ILE A 1 130 ? 42.658 3.669 -51.942 1.00 98.44 130 ILE A CA 1
ATOM 999 C C . ILE A 1 130 ? 43.959 3.130 -52.548 1.00 98.44 130 ILE A C 1
ATOM 1001 O O . ILE A 1 130 ? 44.454 3.697 -53.524 1.00 98.44 130 ILE A O 1
ATOM 1005 N N . GLU A 1 131 ? 44.506 2.034 -52.013 1.00 98.38 131 GLU A N 1
ATOM 1006 C CA . GLU A 1 131 ? 45.678 1.369 -52.598 1.00 98.38 131 GLU A CA 1
ATOM 1007 C C . GLU A 1 131 ? 45.402 0.906 -54.039 1.00 98.38 131 GLU A C 1
ATOM 1009 O O . GLU A 1 131 ? 46.250 1.090 -54.914 1.00 98.38 131 GLU A O 1
ATOM 1014 N N . GLY A 1 132 ? 44.209 0.362 -54.302 1.00 98.00 132 GLY A N 1
ATOM 1015 C CA . GLY A 1 132 ? 43.768 -0.038 -55.639 1.00 98.00 132 GLY A CA 1
ATOM 1016 C C . GLY A 1 132 ? 43.733 1.134 -56.619 1.00 98.00 132 GLY A C 1
ATOM 1017 O O . GLY A 1 132 ? 44.376 1.072 -57.664 1.00 98.00 132 GLY A O 1
ATOM 1018 N N . LEU A 1 133 ? 43.079 2.240 -56.245 1.00 98.31 133 LEU A N 1
ATOM 1019 C CA . LEU A 1 133 ? 43.022 3.463 -57.056 1.00 98.31 133 LEU A CA 1
ATOM 1020 C C . LEU A 1 133 ? 44.414 4.041 -57.337 1.00 98.31 133 LEU A C 1
ATOM 1022 O O . LEU A 1 133 ? 44.669 4.546 -58.429 1.00 98.31 133 LEU A O 1
ATOM 1026 N N . ARG A 1 134 ? 45.335 3.966 -56.369 1.00 97.81 134 ARG A N 1
ATOM 1027 C CA . ARG A 1 134 ? 46.722 4.403 -56.566 1.00 97.81 134 ARG A CA 1
ATOM 1028 C C . ARG A 1 134 ? 47.461 3.509 -57.560 1.00 97.81 134 ARG A C 1
ATOM 1030 O O . ARG A 1 134 ? 48.154 4.034 -58.428 1.00 97.81 134 ARG A O 1
ATOM 1037 N N . GLY A 1 135 ? 47.285 2.193 -57.462 1.00 97.75 135 GLY A N 1
ATOM 1038 C CA . GLY A 1 135 ? 47.844 1.238 -58.420 1.00 97.75 135 GLY A CA 1
ATOM 1039 C C . GLY A 1 135 ? 47.294 1.439 -59.834 1.00 97.75 135 GLY A C 1
ATOM 1040 O O . GLY A 1 135 ? 48.063 1.459 -60.794 1.00 97.75 135 GLY A O 1
ATOM 1041 N N . GLU A 1 136 ? 45.986 1.663 -59.967 1.00 97.88 136 GLU A N 1
ATOM 1042 C CA . GLU A 1 136 ? 45.339 1.993 -61.243 1.00 97.88 136 GLU A CA 1
ATOM 1043 C C . GLU A 1 136 ? 45.864 3.315 -61.819 1.00 97.88 136 GLU A C 1
ATOM 1045 O O . GLU A 1 136 ? 46.194 3.382 -63.001 1.00 97.88 136 GLU A O 1
ATOM 1050 N N . ALA A 1 137 ? 46.014 4.356 -60.995 1.00 98.00 137 ALA A N 1
ATOM 1051 C CA . ALA A 1 137 ? 46.560 5.642 -61.426 1.00 98.00 137 ALA A CA 1
ATOM 1052 C C . ALA A 1 137 ? 48.030 5.546 -61.879 1.00 98.00 137 ALA A C 1
ATOM 1054 O O . ALA A 1 137 ? 48.412 6.180 -62.865 1.00 98.00 137 ALA A O 1
ATOM 1055 N N . GLU A 1 138 ? 48.860 4.759 -61.187 1.00 97.81 138 GLU A N 1
ATOM 1056 C CA . GLU A 1 138 ? 50.250 4.497 -61.585 1.00 97.81 138 GLU A CA 1
ATOM 1057 C C . GLU A 1 138 ? 50.315 3.710 -62.906 1.00 97.81 138 GLU A C 1
ATOM 1059 O O . GLU A 1 138 ? 51.082 4.085 -63.794 1.00 97.81 138 GLU A O 1
ATOM 1064 N N . ALA A 1 139 ? 49.456 2.702 -63.090 1.00 96.81 139 ALA A N 1
ATOM 1065 C CA . ALA A 1 139 ? 49.348 1.952 -64.343 1.00 96.81 139 ALA A CA 1
ATOM 1066 C C . ALA A 1 139 ? 48.899 2.837 -65.519 1.00 96.81 139 ALA A C 1
ATOM 1068 O O . ALA A 1 139 ? 49.543 2.835 -66.568 1.00 96.81 139 ALA A O 1
ATOM 1069 N N . LEU A 1 140 ? 47.857 3.654 -65.323 1.00 97.81 140 LEU A N 1
ATOM 1070 C CA . LEU A 1 140 ? 47.378 4.616 -66.321 1.00 97.81 140 LEU A CA 1
ATOM 1071 C C . LEU A 1 140 ? 48.457 5.636 -66.697 1.00 97.81 140 LEU A C 1
ATOM 1073 O O . LEU A 1 140 ? 48.560 6.031 -67.856 1.00 97.81 140 LEU A O 1
ATOM 1077 N N . ARG A 1 141 ? 49.284 6.069 -65.738 1.00 96.62 141 ARG A N 1
ATOM 1078 C CA . ARG A 1 141 ? 50.408 6.974 -66.008 1.00 96.62 141 ARG A CA 1
ATOM 1079 C C . ARG A 1 141 ? 51.465 6.312 -66.889 1.00 96.62 141 ARG A C 1
ATOM 1081 O O . ARG A 1 141 ? 51.945 6.951 -67.821 1.00 96.62 141 ARG A O 1
ATOM 1088 N N . THR A 1 142 ? 51.810 5.055 -66.619 1.00 97.19 142 THR A N 1
ATOM 1089 C CA . THR A 1 142 ? 52.733 4.288 -67.468 1.00 97.19 142 THR A CA 1
ATOM 1090 C C . THR A 1 142 ? 52.162 4.081 -68.872 1.00 97.19 142 THR A C 1
ATOM 1092 O O . THR A 1 142 ? 52.870 4.303 -69.851 1.00 97.19 142 THR A O 1
ATOM 1095 N N . GLU A 1 143 ? 50.876 3.742 -68.986 1.00 97.06 143 GLU A N 1
ATOM 1096 C CA . GLU A 1 143 ? 50.191 3.598 -70.276 1.00 97.06 143 GLU A CA 1
ATOM 1097 C C . GLU A 1 143 ? 50.167 4.924 -71.056 1.00 97.06 143 GLU A C 1
ATOM 1099 O O . GLU A 1 143 ? 50.449 4.956 -72.254 1.00 97.06 143 GLU A O 1
ATOM 1104 N N . LEU A 1 144 ? 49.925 6.052 -70.378 1.00 96.50 144 LEU A N 1
ATOM 1105 C CA . LEU A 1 144 ? 49.979 7.381 -70.988 1.00 96.50 144 LEU A CA 1
ATOM 1106 C C . LEU A 1 144 ? 51.397 7.746 -71.457 1.00 96.50 144 LEU A C 1
ATOM 1108 O O . LEU A 1 144 ? 51.543 8.336 -72.526 1.00 96.50 144 LEU A O 1
ATOM 1112 N N . GLU A 1 145 ? 52.442 7.409 -70.697 1.00 94.38 145 GLU A N 1
ATOM 1113 C CA . GLU A 1 145 ? 53.841 7.617 -71.100 1.00 94.38 145 GLU A CA 1
ATOM 1114 C C . GLU A 1 145 ? 54.206 6.772 -72.335 1.00 94.38 145 GLU A C 1
ATOM 1116 O O . GLU A 1 145 ? 54.877 7.272 -73.242 1.00 94.38 145 GLU A O 1
ATOM 1121 N N . GLU A 1 146 ? 53.694 5.543 -72.437 1.00 92.75 146 GLU A N 1
ATOM 1122 C CA . GLU A 1 146 ? 53.852 4.677 -73.611 1.00 92.75 146 GLU A CA 1
ATOM 1123 C C . GLU A 1 146 ? 53.110 5.229 -74.841 1.00 92.75 146 GLU A C 1
ATOM 1125 O O . GLU A 1 146 ? 53.698 5.377 -75.920 1.00 92.75 146 GLU A O 1
ATOM 1130 N N . VAL A 1 147 ? 51.842 5.622 -74.684 1.00 94.25 147 VAL A N 1
ATOM 1131 C CA . VAL A 1 147 ? 51.029 6.223 -75.756 1.00 94.25 147 VAL A CA 1
ATOM 1132 C C . VAL A 1 147 ? 51.593 7.577 -76.194 1.00 94.25 147 VAL A C 1
ATOM 1134 O O . VAL A 1 147 ? 51.618 7.875 -77.391 1.00 94.25 147 VAL A O 1
ATOM 1137 N N . SER A 1 148 ? 52.080 8.394 -75.259 1.00 88.00 148 SER A N 1
ATOM 1138 C CA . SER A 1 148 ? 52.739 9.674 -75.539 1.00 88.00 148 SER A CA 1
ATOM 1139 C C . SER A 1 148 ? 54.074 9.469 -76.259 1.00 88.00 148 SER A C 1
ATOM 1141 O O . SER A 1 148 ? 54.359 10.170 -77.232 1.00 88.00 148 SER A O 1
ATOM 1143 N N . GLY A 1 149 ? 54.875 8.480 -75.851 1.00 84.19 149 GLY A N 1
ATOM 1144 C CA . GLY A 1 149 ? 56.101 8.091 -76.553 1.00 84.19 149 GLY A CA 1
ATOM 1145 C C . GLY A 1 149 ? 55.836 7.601 -77.981 1.00 84.19 149 GLY A C 1
ATOM 1146 O O . GLY A 1 149 ? 56.559 7.969 -78.907 1.00 84.19 149 GLY A O 1
ATOM 1147 N N . SER A 1 150 ? 54.752 6.849 -78.179 1.00 79.31 150 SER A N 1
ATOM 1148 C CA . SER A 1 150 ? 54.271 6.405 -79.494 1.00 79.31 150 SER A CA 1
ATOM 1149 C C . SER A 1 150 ? 53.746 7.571 -80.354 1.00 79.31 150 SER A C 1
ATOM 1151 O O . SER A 1 150 ? 54.089 7.698 -81.533 1.00 79.31 150 SER A O 1
ATOM 1153 N N . SER A 1 151 ? 52.986 8.496 -79.761 1.00 72.56 151 SER A N 1
ATOM 1154 C CA . SER A 1 151 ? 52.388 9.646 -80.460 1.00 72.56 151 SER A CA 1
ATOM 1155 C C . SER A 1 151 ? 53.401 10.744 -80.805 1.0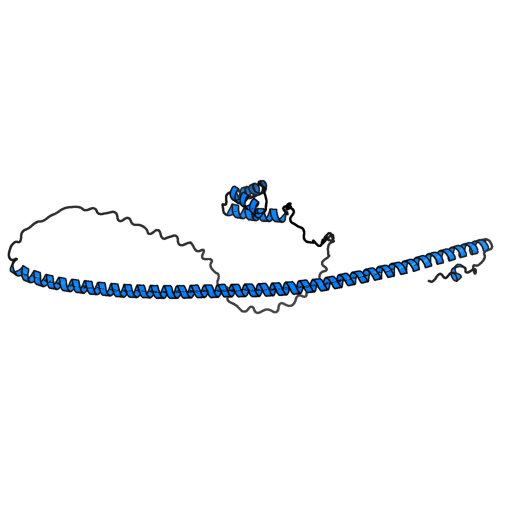0 72.56 151 SER A C 1
ATOM 1157 O O . SER A 1 151 ? 53.263 11.404 -81.840 1.00 72.56 151 SER A O 1
ATOM 1159 N N . GLY A 1 152 ? 54.466 10.906 -80.011 1.00 60.50 152 GLY A N 1
ATOM 1160 C CA . GLY A 1 152 ? 55.576 11.824 -80.294 1.00 60.50 152 GLY A CA 1
ATOM 1161 C C . GLY A 1 152 ? 56.313 11.527 -81.607 1.00 60.50 152 GLY A C 1
ATOM 1162 O O . GLY A 1 152 ? 56.922 12.427 -82.183 1.00 60.50 152 GLY A O 1
ATOM 1163 N N . ALA A 1 153 ? 56.193 10.306 -82.141 1.00 56.25 153 ALA A N 1
ATOM 1164 C CA . ALA A 1 153 ? 56.733 9.938 -83.449 1.00 56.25 153 ALA A CA 1
ATOM 1165 C C . ALA A 1 153 ? 55.820 10.310 -84.642 1.00 56.25 153 ALA A C 1
ATOM 1167 O O . ALA A 1 153 ? 56.305 10.358 -85.770 1.00 56.25 153 ALA A O 1
ATOM 1168 N N . SER A 1 154 ? 54.529 10.611 -84.431 1.00 53.47 154 SER A N 1
ATOM 1169 C CA . SER A 1 154 ? 53.567 10.949 -85.508 1.00 53.47 154 SER A CA 1
ATOM 1170 C C . SER A 1 154 ? 53.065 12.401 -85.499 1.00 53.47 154 SER A C 1
ATOM 1172 O O . SER A 1 154 ? 52.335 12.806 -86.400 1.00 53.47 154 SER A O 1
ATOM 1174 N N . GLY A 1 155 ? 53.459 13.212 -84.515 1.00 48.09 155 GLY A N 1
ATOM 1175 C CA . GLY A 1 155 ? 52.859 14.527 -84.254 1.00 48.09 155 GLY A CA 1
ATOM 1176 C C . GLY A 1 155 ? 53.687 15.757 -84.637 1.00 48.09 155 GLY A C 1
ATOM 1177 O O . GLY A 1 155 ? 53.478 16.815 -84.053 1.00 48.09 155 GLY A O 1
ATOM 1178 N N . ALA A 1 156 ? 54.629 15.674 -85.581 1.00 48.00 156 ALA A N 1
ATOM 1179 C CA . ALA A 1 156 ? 55.334 16.853 -86.103 1.00 48.00 156 ALA A CA 1
ATOM 1180 C C . ALA A 1 156 ? 54.503 17.547 -87.195 1.00 48.00 156 ALA A C 1
ATOM 1182 O O . ALA A 1 156 ? 54.853 17.546 -88.373 1.00 48.00 156 ALA A O 1
ATOM 1183 N N . GLY A 1 157 ? 53.369 18.132 -86.823 1.00 50.16 157 GLY A N 1
ATOM 1184 C CA . GLY A 1 157 ? 52.587 18.909 -87.771 1.00 50.16 157 GLY A CA 1
ATOM 1185 C C . GLY A 1 157 ? 51.230 19.307 -87.238 1.00 50.16 157 GLY A C 1
ATOM 1186 O O . GLY A 1 157 ? 50.323 18.485 -87.206 1.00 50.16 157 GLY A O 1
ATOM 1187 N N . ARG A 1 158 ? 51.110 20.608 -86.946 1.00 46.09 158 ARG A N 1
ATOM 1188 C CA . ARG A 1 158 ? 49.907 21.453 -87.056 1.00 46.09 158 ARG A CA 1
ATOM 1189 C C . ARG A 1 158 ? 49.569 22.185 -85.759 1.00 46.09 158 ARG A C 1
ATOM 1191 O O . ARG A 1 158 ? 48.637 21.869 -85.036 1.00 46.09 158 ARG A O 1
ATOM 1198 N N . SER A 1 159 ? 50.337 23.249 -85.552 1.00 47.75 159 SER A N 1
ATOM 1199 C CA . SER A 1 159 ? 49.927 24.420 -84.787 1.00 47.75 159 SER A CA 1
ATOM 1200 C C . SER A 1 159 ? 48.959 25.254 -85.638 1.00 47.75 159 SER A C 1
ATOM 1202 O O . SER A 1 159 ? 49.326 25.646 -86.747 1.00 47.75 159 SER A O 1
ATOM 1204 N N . GLN A 1 160 ? 47.730 25.464 -85.156 1.00 43.47 160 GLN A N 1
ATOM 1205 C CA . GLN A 1 160 ? 46.810 26.581 -85.456 1.00 43.47 160 GLN A CA 1
ATOM 1206 C C . GLN A 1 160 ? 45.541 26.371 -84.596 1.00 43.47 160 GLN A C 1
ATOM 1208 O O . GLN A 1 160 ? 44.886 25.349 -84.739 1.00 43.47 160 GLN A O 1
ATOM 1213 N N . ARG A 1 161 ? 45.291 27.163 -83.543 1.00 37.81 161 ARG A N 1
ATOM 1214 C CA . ARG A 1 161 ? 44.719 28.531 -83.518 1.00 37.81 161 ARG A CA 1
ATOM 1215 C C . ARG A 1 161 ? 43.180 28.519 -83.406 1.00 37.81 161 ARG A C 1
ATOM 1217 O O . ARG A 1 161 ? 42.524 28.315 -84.415 1.00 37.81 161 ARG A O 1
ATOM 1224 N N . ALA A 1 162 ? 42.667 28.806 -82.204 1.00 41.28 162 ALA A N 1
ATOM 1225 C CA . ALA A 1 162 ? 41.384 29.458 -81.846 1.00 41.28 162 ALA A CA 1
ATOM 1226 C C . ALA A 1 162 ? 41.235 29.281 -80.313 1.00 41.28 162 ALA A C 1
ATOM 1228 O O . ALA A 1 162 ? 41.327 28.149 -79.860 1.00 41.28 162 ALA A O 1
ATOM 1229 N N . ALA A 1 163 ? 41.214 30.271 -79.412 1.00 51.09 163 ALA A N 1
ATOM 1230 C CA . ALA A 1 163 ? 40.509 31.558 -79.357 1.00 51.09 163 ALA A CA 1
ATOM 1231 C C . ALA A 1 163 ? 38.982 31.396 -79.479 1.00 51.09 163 ALA A C 1
ATOM 1233 O O . ALA A 1 163 ? 38.434 31.549 -80.565 1.00 51.09 163 ALA A O 1
ATOM 1234 N N . VAL A 1 164 ? 38.374 31.038 -78.345 1.00 51.88 164 VAL A N 1
ATOM 1235 C CA . VAL A 1 164 ? 36.948 31.035 -77.956 1.00 51.88 164 VAL A CA 1
ATOM 1236 C C . VAL A 1 164 ? 37.049 31.265 -76.437 1.00 51.88 164 VAL A C 1
ATOM 1238 O O . VAL A 1 164 ? 37.670 30.441 -75.771 1.00 51.88 164 VAL A O 1
ATOM 1241 N N . ASP A 1 165 ? 36.827 32.424 -75.821 1.00 41.94 165 ASP A N 1
ATOM 1242 C CA . ASP A 1 165 ? 35.782 33.457 -75.882 1.00 41.94 165 ASP A CA 1
ATOM 1243 C C . ASP A 1 165 ? 34.367 32.926 -75.651 1.00 41.94 165 ASP A C 1
ATOM 1245 O O . ASP A 1 165 ? 33.845 32.232 -76.517 1.00 41.94 165 ASP A O 1
ATOM 1249 N N . GLU A 1 166 ? 33.806 33.331 -74.496 1.00 43.62 166 GLU A N 1
ATOM 1250 C CA . GLU A 1 166 ? 32.370 33.358 -74.158 1.00 43.62 166 GLU A CA 1
ATOM 1251 C C . GLU A 1 166 ? 31.687 31.960 -74.022 1.00 43.62 166 GLU A C 1
ATOM 1253 O O . GLU A 1 166 ? 31.974 31.029 -74.759 1.00 43.62 166 GLU A O 1
ATOM 1258 N N . GLU A 1 167 ? 30.834 31.624 -73.049 1.00 41.25 167 GLU A N 1
ATOM 1259 C CA . GLU A 1 167 ? 29.942 32.366 -72.159 1.00 41.25 167 GLU A CA 1
ATOM 1260 C C . GLU A 1 167 ? 29.649 31.530 -70.891 1.00 41.25 167 GLU A C 1
ATOM 1262 O O . GLU A 1 167 ? 29.702 30.301 -70.902 1.00 41.25 167 GLU A O 1
ATOM 1267 N N . ASP A 1 168 ? 29.354 32.243 -69.806 1.00 47.47 168 ASP A N 1
ATOM 1268 C CA . ASP A 1 168 ? 28.143 32.086 -68.991 1.00 47.47 168 ASP A CA 1
ATOM 1269 C C . ASP A 1 168 ? 27.612 30.658 -68.726 1.00 47.47 168 ASP A C 1
ATOM 1271 O O . ASP A 1 168 ? 26.961 30.026 -69.556 1.00 47.47 168 ASP A O 1
ATOM 1275 N N . SER A 1 169 ? 27.809 30.177 -67.496 1.00 45.81 169 SER A N 1
ATOM 1276 C CA . SER A 1 169 ? 26.863 29.245 -66.879 1.00 45.81 169 SER A CA 1
ATOM 1277 C C . SER A 1 169 ? 26.829 29.495 -65.380 1.00 45.81 169 SER A C 1
ATOM 1279 O O . SER A 1 169 ? 27.498 28.843 -64.579 1.00 45.81 169 SER A O 1
ATOM 1281 N N . ASP A 1 170 ? 26.035 30.503 -65.042 1.00 48.56 170 ASP A N 1
ATOM 1282 C CA . ASP A 1 170 ? 25.026 30.460 -63.990 1.00 48.56 170 ASP A CA 1
ATOM 1283 C C . ASP A 1 170 ? 24.684 29.016 -63.556 1.00 48.56 170 ASP A C 1
ATOM 1285 O O . ASP A 1 170 ? 23.937 28.292 -64.218 1.00 48.56 170 ASP A O 1
ATOM 1289 N N . ILE A 1 171 ? 25.300 28.558 -62.465 1.00 50.09 171 ILE A N 1
ATOM 1290 C CA . ILE A 1 171 ? 24.880 27.367 -61.728 1.00 50.09 171 ILE A CA 1
ATOM 1291 C C . ILE A 1 171 ? 24.747 27.778 -60.268 1.00 50.09 171 ILE A C 1
ATOM 1293 O O . ILE A 1 171 ? 25.710 27.779 -59.505 1.00 50.09 171 ILE A O 1
ATOM 1297 N N . GLY A 1 172 ? 23.506 28.102 -59.917 1.00 44.09 172 GLY A N 1
ATOM 1298 C CA . GLY A 1 172 ? 22.845 27.491 -58.774 1.00 44.09 172 GLY A CA 1
ATOM 1299 C C . GLY A 1 172 ? 23.347 27.947 -57.415 1.00 44.09 172 GLY A C 1
ATOM 1300 O O . GLY A 1 172 ? 24.181 27.295 -56.794 1.00 44.09 172 GLY A O 1
ATOM 1301 N N . ASP A 1 173 ? 22.744 29.036 -56.943 1.00 45.84 173 ASP A N 1
ATOM 1302 C CA . ASP A 1 173 ? 21.993 29.043 -55.684 1.00 45.84 173 ASP A CA 1
ATOM 1303 C C . ASP A 1 173 ? 22.466 27.991 -54.670 1.00 45.84 173 ASP A C 1
ATOM 1305 O O . ASP A 1 173 ? 21.883 26.919 -54.494 1.00 45.84 173 ASP A O 1
ATOM 1309 N N . THR A 1 174 ? 23.582 28.299 -54.010 1.00 42.69 174 THR A N 1
ATOM 1310 C CA . THR A 1 174 ? 23.936 27.625 -52.767 1.00 42.69 174 THR A CA 1
ATOM 1311 C C . THR A 1 174 ? 22.932 28.087 -51.726 1.00 42.69 174 THR A C 1
ATOM 1313 O O . THR A 1 174 ? 23.145 29.077 -51.026 1.00 42.69 174 THR A O 1
ATOM 1316 N N . VAL A 1 175 ? 21.822 27.357 -51.645 1.00 45.75 175 VAL A N 1
ATOM 1317 C CA . VAL A 1 175 ? 20.949 27.352 -50.481 1.00 45.75 175 VAL A CA 1
ATOM 1318 C C . VAL A 1 175 ? 21.835 26.969 -49.303 1.00 45.75 175 VAL A C 1
ATOM 1320 O O . VAL A 1 175 ? 22.209 25.809 -49.124 1.00 45.75 175 VAL A O 1
ATOM 1323 N N . ILE A 1 176 ? 22.209 27.976 -48.519 1.00 46.53 176 ILE A N 1
ATOM 1324 C CA . ILE A 1 176 ? 22.691 27.801 -47.158 1.00 46.53 176 ILE A CA 1
ATOM 1325 C C . ILE A 1 176 ? 21.500 27.210 -46.404 1.00 46.53 176 ILE A C 1
ATOM 1327 O O . ILE A 1 176 ? 20.655 27.925 -45.875 1.00 46.53 176 ILE A O 1
ATOM 1331 N N . ILE A 1 177 ? 21.386 25.883 -46.433 1.00 46.16 177 ILE A N 1
ATOM 1332 C CA . ILE A 1 177 ? 20.618 25.154 -45.438 1.00 46.16 177 ILE A CA 1
ATOM 1333 C C . ILE A 1 177 ? 21.419 25.356 -44.160 1.00 46.16 177 ILE A C 1
ATOM 1335 O O . ILE A 1 177 ? 22.410 24.663 -43.923 1.00 46.16 177 ILE A O 1
ATOM 1339 N N . GLU A 1 178 ? 21.031 26.356 -43.369 1.00 45.06 178 GLU A N 1
ATOM 1340 C CA . GLU A 1 178 ? 21.304 26.321 -41.942 1.00 45.06 178 GLU A CA 1
ATOM 1341 C C . GLU A 1 178 ? 20.828 24.944 -41.470 1.00 45.06 178 GLU A C 1
ATOM 1343 O O . GLU A 1 178 ? 19.641 24.630 -41.632 1.00 45.06 178 GLU A O 1
ATOM 1348 N N . PRO A 1 179 ? 21.711 24.063 -40.963 1.00 53.88 179 PRO A N 1
ATOM 1349 C CA . PRO A 1 179 ? 21.213 22.923 -40.233 1.00 53.88 179 PRO A CA 1
ATOM 1350 C C . PRO A 1 179 ? 20.413 23.535 -39.091 1.00 53.88 179 PRO A C 1
ATOM 1352 O O . PRO A 1 179 ? 20.973 24.248 -38.260 1.00 53.88 179 PRO A O 1
ATOM 1355 N N . ALA A 1 180 ? 19.098 23.312 -39.100 1.00 44.84 180 ALA A N 1
ATOM 1356 C CA . ALA A 1 180 ? 18.283 23.453 -37.917 1.00 44.84 180 ALA A CA 1
ATOM 1357 C C . ALA A 1 180 ? 18.981 22.598 -36.863 1.00 44.84 180 ALA A C 1
ATOM 1359 O O . ALA A 1 180 ? 18.875 21.370 -36.868 1.00 44.84 180 ALA A O 1
ATOM 1360 N N . VAL A 1 181 ? 19.799 23.270 -36.053 1.00 45.09 181 VAL A N 1
ATOM 1361 C CA . VAL A 1 181 ? 20.323 22.776 -34.799 1.00 45.09 181 VAL A CA 1
ATOM 1362 C C . VAL A 1 181 ? 19.057 22.373 -34.081 1.00 45.09 181 VAL A C 1
ATOM 1364 O O . VAL A 1 181 ? 18.254 23.225 -33.695 1.00 45.09 181 VAL A O 1
ATOM 1367 N N . GLY A 1 182 ? 18.802 21.062 -34.090 1.00 42.34 182 GLY A N 1
ATOM 1368 C CA . GLY A 1 182 ? 17.731 20.471 -33.324 1.00 42.34 182 GLY A CA 1
ATOM 1369 C C . GLY A 1 182 ? 17.862 21.088 -31.956 1.00 42.34 182 GLY A C 1
ATOM 1370 O O . GLY A 1 182 ? 18.957 21.062 -31.397 1.00 42.34 182 GLY A O 1
ATOM 1371 N N . ALA A 1 183 ? 16.783 21.740 -31.529 1.00 47.22 183 ALA A N 1
ATOM 1372 C CA . ALA A 1 183 ? 16.646 22.262 -30.196 1.00 47.22 183 ALA A CA 1
ATOM 1373 C C . ALA A 1 183 ? 17.217 21.203 -29.260 1.00 47.22 183 ALA A C 1
ATOM 1375 O O . ALA A 1 183 ? 16.630 20.133 -29.078 1.00 47.22 183 ALA A O 1
ATOM 1376 N N . GLU A 1 184 ? 18.414 21.482 -28.748 1.00 43.59 184 GLU A N 1
ATOM 1377 C CA . GLU A 1 184 ? 18.855 20.875 -27.519 1.00 43.59 184 GLU A CA 1
ATOM 1378 C C . GLU A 1 184 ? 17.677 21.131 -26.580 1.00 43.59 184 GLU A C 1
ATOM 1380 O O . GLU A 1 184 ? 17.246 22.289 -26.473 1.00 43.59 184 GLU A O 1
ATOM 1385 N N . PRO A 1 185 ? 17.053 20.093 -25.991 1.00 53.38 185 PRO A N 1
ATOM 1386 C CA . PRO A 1 185 ? 16.179 20.362 -24.875 1.00 53.38 185 PRO A CA 1
ATOM 1387 C C . PRO A 1 185 ? 17.060 21.166 -23.937 1.00 53.38 185 PRO A C 1
ATOM 1389 O O . PRO A 1 185 ? 18.143 20.709 -23.564 1.00 53.38 185 PRO A O 1
ATOM 1392 N N . SER A 1 186 ? 1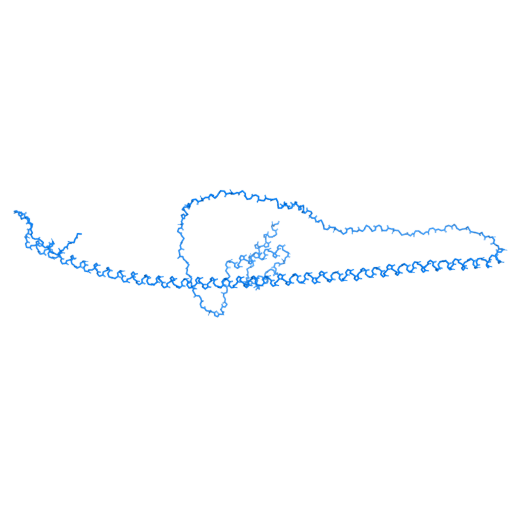6.656 22.403 -23.668 1.00 46.91 186 SER A N 1
ATOM 1393 C CA . SER A 1 186 ? 17.163 23.145 -22.538 1.00 46.91 186 SER A CA 1
ATOM 1394 C C . SER A 1 186 ? 16.880 22.238 -21.353 1.00 46.91 186 SER A C 1
ATOM 1396 O O . SER A 1 186 ? 15.774 22.205 -20.820 1.00 46.91 186 SER A O 1
ATOM 1398 N N . GLY A 1 187 ? 17.863 21.397 -21.037 1.00 44.03 187 GLY A N 1
ATOM 1399 C CA . GLY A 1 187 ? 18.068 20.939 -19.699 1.00 44.03 187 GLY A CA 1
ATOM 1400 C C . GLY A 1 187 ? 18.134 22.233 -18.931 1.00 44.03 187 GLY A C 1
ATOM 1401 O O . GLY A 1 187 ? 19.082 23.003 -19.082 1.00 44.03 187 GLY A O 1
ATOM 1402 N N . ASP A 1 188 ? 17.075 22.494 -18.175 1.00 42.88 188 ASP A N 1
ATOM 1403 C CA . ASP A 1 188 ? 17.276 22.940 -16.816 1.00 42.88 188 ASP A CA 1
ATOM 1404 C C . ASP A 1 188 ? 18.504 22.177 -16.314 1.00 42.88 188 ASP A C 1
ATOM 1406 O O . ASP A 1 188 ? 18.438 20.999 -15.948 1.00 42.88 188 ASP A O 1
ATOM 1410 N N . GLU A 1 189 ? 19.660 22.837 -16.380 1.00 43.88 189 GLU A N 1
ATOM 1411 C CA . GLU A 1 189 ? 20.664 22.714 -15.350 1.00 43.88 189 GLU A CA 1
ATOM 1412 C C . GLU A 1 189 ? 19.920 23.048 -14.059 1.00 43.88 189 GLU A C 1
ATOM 1414 O O . GLU A 1 189 ? 19.965 24.159 -13.533 1.00 43.88 189 GLU A O 1
ATOM 1419 N N . VAL A 1 190 ? 19.213 22.045 -13.537 1.00 46.28 190 VAL A N 1
ATOM 1420 C CA . VAL A 1 190 ? 19.191 21.812 -12.113 1.00 46.28 190 VAL A CA 1
ATOM 1421 C C . VAL A 1 190 ? 20.667 21.745 -11.776 1.00 46.28 190 VAL A C 1
ATOM 1423 O O . VAL A 1 190 ? 21.337 20.735 -12.001 1.00 46.28 190 VAL A O 1
ATOM 1426 N N . LEU A 1 191 ? 21.186 22.897 -11.357 1.00 43.28 191 LEU A N 1
ATOM 1427 C CA . LEU A 1 191 ? 22.340 23.002 -10.503 1.00 43.28 191 LEU A CA 1
ATOM 1428 C C . LEU A 1 191 ? 22.039 22.008 -9.380 1.00 43.28 191 LEU A C 1
ATOM 1430 O O . LEU A 1 191 ? 21.333 22.317 -8.423 1.00 43.28 191 LEU A O 1
ATOM 1434 N N . LEU A 1 192 ? 22.485 20.767 -9.561 1.00 45.97 192 LEU A N 1
ATOM 1435 C CA . LEU A 1 192 ? 22.729 19.865 -8.464 1.00 45.97 192 LEU A CA 1
ATOM 1436 C C . LEU A 1 192 ? 23.819 20.591 -7.695 1.00 45.97 192 LEU A C 1
ATOM 1438 O O . LEU A 1 192 ? 25.008 20.485 -8.006 1.00 45.97 192 LEU A O 1
ATOM 1442 N N . GLU A 1 193 ? 23.380 21.429 -6.755 1.00 54.62 193 GLU A N 1
ATOM 1443 C CA . GLU A 1 193 ? 24.183 21.768 -5.601 1.00 54.62 193 GLU A CA 1
ATOM 1444 C C . GLU A 1 193 ? 24.849 20.458 -5.175 1.00 54.62 193 GLU A C 1
ATOM 1446 O O . GLU A 1 193 ? 24.158 19.434 -5.096 1.00 54.62 193 GLU A O 1
ATOM 1451 N N . PRO A 1 194 ? 26.185 20.441 -5.034 1.00 59.81 194 PRO A N 1
ATOM 1452 C CA . PRO A 1 194 ? 26.880 19.232 -4.642 1.00 59.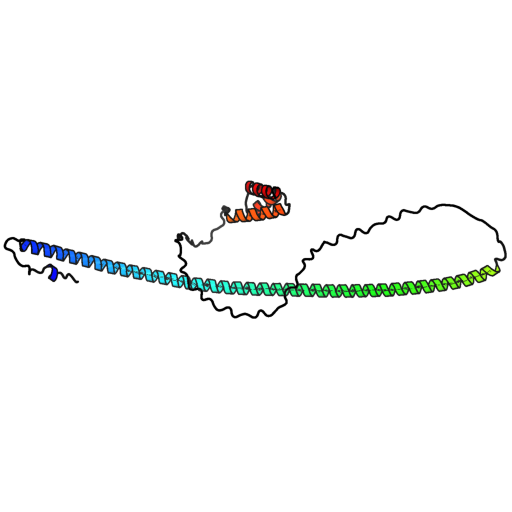81 194 PRO A CA 1
ATOM 1453 C C . PRO A 1 194 ? 26.173 18.716 -3.399 1.00 59.81 194 PRO A C 1
ATOM 1455 O O . PRO A 1 194 ? 26.067 19.458 -2.419 1.00 59.81 194 PRO A O 1
ATOM 1458 N N . GLU A 1 195 ? 25.650 17.486 -3.467 1.00 48.62 195 GLU A N 1
ATOM 1459 C CA . GLU A 1 195 ? 25.190 16.821 -2.259 1.00 48.62 195 GLU A CA 1
ATOM 1460 C C . GLU A 1 195 ? 26.324 16.992 -1.249 1.00 48.62 195 GLU A C 1
ATOM 1462 O O . GLU A 1 195 ? 27.478 16.676 -1.589 1.00 48.62 195 GLU A O 1
ATOM 1467 N N . PRO A 1 196 ? 26.050 17.592 -0.075 1.00 62.56 196 PRO A N 1
ATOM 1468 C CA . PRO A 1 196 ? 27.059 17.681 0.954 1.00 62.56 196 PRO A CA 1
ATOM 1469 C C . PRO A 1 196 ? 27.587 16.263 1.116 1.00 62.56 196 PRO A C 1
ATOM 1471 O O . PRO A 1 196 ? 26.813 15.305 1.225 1.00 62.56 196 PRO A O 1
ATOM 1474 N N . GLY A 1 197 ? 28.911 16.118 1.037 1.00 51.00 197 GLY A N 1
ATOM 1475 C CA . GLY A 1 197 ? 29.535 14.850 1.365 1.00 51.00 197 GLY A CA 1
ATOM 1476 C C . GLY A 1 197 ? 29.023 14.388 2.732 1.00 51.00 197 GLY A C 1
ATOM 1477 O O . GLY A 1 197 ? 28.456 15.189 3.480 1.00 51.00 197 GLY A O 1
ATOM 1478 N N . PRO A 1 198 ? 29.205 13.113 3.093 1.00 58.50 198 PRO A N 1
ATOM 1479 C CA . PRO A 1 198 ? 29.015 12.680 4.467 1.00 58.50 198 PRO A CA 1
ATOM 1480 C C . PRO A 1 198 ? 30.084 13.357 5.343 1.00 58.50 198 PRO A C 1
ATOM 1482 O O . PRO A 1 198 ? 31.057 12.731 5.755 1.00 58.50 198 PRO A O 1
ATOM 1485 N N . ASP A 1 199 ? 29.932 14.661 5.560 1.00 46.22 199 ASP A N 1
ATOM 1486 C CA . ASP A 1 199 ? 30.480 15.378 6.682 1.00 46.22 199 ASP A CA 1
ATOM 1487 C C . ASP A 1 199 ? 29.861 14.702 7.890 1.00 46.22 199 ASP A C 1
ATOM 1489 O O . ASP A 1 199 ? 28.638 14.645 8.037 1.00 46.22 199 ASP A O 1
ATOM 1493 N N . ASP A 1 200 ? 30.750 14.102 8.673 1.00 49.38 200 ASP A N 1
ATOM 1494 C CA . ASP A 1 200 ? 30.580 13.744 10.066 1.00 49.38 200 ASP A CA 1
ATOM 1495 C C . ASP A 1 200 ? 29.415 14.510 10.699 1.00 49.38 200 ASP A C 1
ATOM 1497 O O . ASP A 1 200 ? 29.575 15.609 11.237 1.00 49.38 200 ASP A O 1
ATOM 1501 N N . VAL A 1 201 ? 28.234 13.888 10.695 1.00 44.06 201 VAL A N 1
ATOM 1502 C CA . VAL A 1 201 ? 27.239 14.163 11.719 1.00 44.06 201 VAL A CA 1
ATOM 1503 C C . VAL A 1 201 ? 27.863 13.591 12.982 1.00 44.06 201 VAL A C 1
ATOM 1505 O O . VAL A 1 201 ? 27.644 12.440 13.361 1.00 44.06 201 VAL A O 1
ATOM 1508 N N . LEU A 1 202 ? 28.733 14.398 13.590 1.00 46.16 202 LEU A N 1
ATOM 1509 C CA . LEU A 1 202 ? 28.901 14.432 15.025 1.00 46.16 202 LEU A CA 1
ATOM 1510 C C . LEU A 1 202 ? 27.480 14.500 15.567 1.00 46.16 202 LEU A C 1
ATOM 1512 O O . LEU A 1 202 ? 26.832 15.542 15.529 1.00 46.16 202 LEU A O 1
ATOM 1516 N N . ILE A 1 203 ? 26.979 13.338 15.973 1.00 46.75 203 ILE A N 1
ATOM 1517 C CA . ILE A 1 203 ? 25.840 13.223 16.861 1.00 46.75 203 ILE A CA 1
ATOM 1518 C C . ILE A 1 203 ? 26.310 13.942 18.122 1.00 46.75 203 ILE A C 1
ATOM 1520 O O . ILE A 1 203 ? 26.969 13.354 18.980 1.00 46.75 203 ILE A O 1
ATOM 1524 N N . GLU A 1 204 ? 26.081 15.253 18.174 1.00 47.28 204 GLU A N 1
ATOM 1525 C CA . GLU A 1 204 ? 25.985 15.947 19.439 1.00 47.28 204 GLU A CA 1
ATOM 1526 C C . GLU A 1 204 ? 24.907 15.191 20.206 1.00 47.28 204 GLU A C 1
ATOM 1528 O O . GLU A 1 204 ? 23.799 14.971 19.713 1.00 47.28 204 GLU A O 1
ATOM 1533 N N . GLU A 1 205 ? 25.305 14.670 21.361 1.00 55.34 205 GLU A N 1
ATOM 1534 C CA . GLU A 1 205 ? 24.421 14.071 22.339 1.00 55.34 205 GLU A CA 1
ATOM 1535 C C . GLU A 1 205 ? 23.403 15.147 22.732 1.00 55.34 205 GLU A C 1
ATOM 1537 O O . GLU A 1 205 ? 23.625 15.911 23.670 1.00 55.34 205 GLU A O 1
ATOM 1542 N N . GLU A 1 206 ? 22.312 15.259 21.969 1.00 47.72 206 GLU A N 1
ATOM 1543 C CA . GLU A 1 206 ? 21.148 16.026 22.377 1.00 47.72 206 GLU A CA 1
ATOM 1544 C C . GLU A 1 206 ? 20.628 15.370 23.650 1.00 47.72 206 GLU A C 1
ATOM 1546 O O . GLU A 1 206 ? 20.045 14.283 23.673 1.00 47.72 206 GLU A O 1
ATOM 1551 N N . GLU A 1 207 ? 20.968 16.050 24.734 1.00 51.47 207 GLU A N 1
ATOM 1552 C CA . GLU A 1 207 ? 20.390 15.977 26.052 1.00 51.47 207 GLU A CA 1
ATOM 1553 C C . GLU A 1 207 ? 18.898 15.647 25.941 1.00 51.47 207 GLU A C 1
ATOM 1555 O O . GLU A 1 207 ? 18.092 16.446 25.470 1.00 51.47 207 GLU A O 1
ATOM 1560 N N . LEU A 1 208 ? 18.563 14.422 26.351 1.00 41.53 208 LEU A N 1
ATOM 1561 C CA . LEU A 1 208 ? 17.212 13.923 26.572 1.00 41.53 208 LEU A CA 1
ATOM 1562 C C . LEU A 1 208 ? 16.410 14.959 27.372 1.00 41.53 208 LEU A C 1
ATOM 1564 O O . LEU A 1 208 ? 16.420 14.961 28.605 1.00 41.53 208 LEU A O 1
ATOM 1568 N N . VAL A 1 209 ? 15.682 15.826 26.669 1.00 41.62 209 VAL A N 1
ATOM 1569 C CA . VAL A 1 209 ? 14.603 16.606 27.260 1.00 41.62 209 VAL A CA 1
ATOM 1570 C C . VAL A 1 209 ? 13.494 15.607 27.550 1.00 41.62 209 VAL A C 1
ATOM 1572 O O . VAL A 1 209 ? 12.735 15.198 26.673 1.00 41.62 209 VAL A O 1
ATOM 1575 N N . VAL A 1 210 ? 13.457 15.164 28.804 1.00 45.28 210 VAL A N 1
ATOM 1576 C CA . VAL A 1 210 ? 12.298 14.523 29.414 1.00 45.28 210 VAL A CA 1
ATOM 1577 C C . VAL A 1 210 ? 11.151 15.521 29.290 1.00 45.28 210 VAL A C 1
ATOM 1579 O O . VAL A 1 210 ? 11.063 16.475 30.059 1.00 45.28 210 VAL A O 1
ATOM 1582 N N . VAL A 1 211 ? 10.316 15.345 28.268 1.00 45.72 211 VAL A N 1
ATOM 1583 C CA . VAL A 1 211 ? 9.026 16.022 28.181 1.00 45.72 211 VAL A CA 1
ATOM 1584 C C . VAL A 1 211 ? 8.192 15.438 29.314 1.00 45.72 211 VAL A C 1
ATOM 1586 O O . VAL A 1 211 ? 7.749 14.293 29.239 1.00 45.72 211 VAL A O 1
ATOM 1589 N N . GLU A 1 212 ? 8.081 16.189 30.410 1.00 45.78 212 GLU A N 1
ATOM 1590 C CA . GLU A 1 212 ? 7.104 15.914 31.457 1.00 45.78 212 GLU A CA 1
ATOM 1591 C C . GLU A 1 212 ? 5.721 15.855 30.800 1.00 45.78 212 GLU A C 1
ATOM 1593 O O . GLU A 1 212 ? 5.350 16.737 30.025 1.00 45.78 212 GLU A O 1
ATOM 1598 N N . GLU A 1 213 ? 5.006 14.764 31.061 1.00 47.91 213 GLU A N 1
ATOM 1599 C CA . GLU A 1 213 ? 3.675 14.483 30.542 1.00 47.91 213 GLU A CA 1
ATOM 1600 C C . GLU A 1 213 ? 2.710 15.602 30.968 1.00 47.91 213 GLU A C 1
ATOM 1602 O O . GLU A 1 213 ? 2.185 15.603 32.082 1.00 47.91 213 GLU A O 1
ATOM 1607 N N . GLU A 1 214 ? 2.479 16.582 30.091 1.00 43.34 214 GLU A N 1
ATOM 1608 C CA . GLU A 1 214 ? 1.306 17.441 30.198 1.00 43.34 214 GLU A CA 1
ATOM 1609 C C . GLU A 1 214 ? 0.070 16.593 29.885 1.00 43.34 214 GLU A C 1
ATOM 1611 O O . GLU A 1 214 ? -0.095 16.079 28.777 1.00 43.34 214 GLU A O 1
ATOM 1616 N N . ASP A 1 215 ? -0.780 16.453 30.904 1.00 47.34 215 ASP A N 1
ATOM 1617 C CA . ASP A 1 215 ? -2.159 15.973 30.858 1.00 47.34 215 ASP A CA 1
ATOM 1618 C C . ASP A 1 215 ? -2.885 16.491 29.602 1.00 47.34 215 ASP A C 1
ATOM 1620 O O . ASP A 1 215 ? -3.432 17.599 29.566 1.00 47.34 215 ASP A O 1
ATOM 1624 N N . VAL A 1 216 ? -2.931 15.660 28.558 1.00 42.50 216 VAL A N 1
ATOM 1625 C CA . VAL A 1 216 ? -3.834 15.868 27.429 1.00 42.50 216 VAL A CA 1
ATOM 1626 C C . VAL A 1 216 ? -5.237 15.529 27.915 1.00 42.50 216 VAL A C 1
ATOM 1628 O O . VAL A 1 216 ? -5.645 14.372 28.004 1.00 42.50 216 VAL A O 1
ATOM 1631 N N . PHE A 1 217 ? -5.965 16.588 28.249 1.00 38.06 217 PHE A N 1
ATOM 1632 C CA . PHE A 1 217 ? -7.396 16.608 28.508 1.00 38.06 217 PHE A CA 1
ATOM 1633 C C . PHE A 1 217 ? -8.135 15.927 27.339 1.00 38.06 217 PHE A C 1
ATOM 1635 O O . PHE A 1 217 ? -8.290 16.507 26.263 1.00 38.06 217 PHE A O 1
ATOM 1642 N N . VAL A 1 218 ? -8.571 14.679 27.533 1.00 41.41 218 VAL A N 1
ATOM 1643 C CA . VAL A 1 218 ? -9.437 13.968 26.585 1.00 41.41 218 VAL A CA 1
ATOM 1644 C C . VAL A 1 218 ? -10.796 14.660 26.607 1.00 41.41 218 VAL A C 1
ATOM 1646 O O . VAL A 1 218 ? -11.556 14.543 27.568 1.00 41.41 218 VAL A O 1
ATOM 1649 N N . ALA A 1 219 ? -11.069 15.437 25.563 1.00 47.31 219 ALA A N 1
ATOM 1650 C CA . ALA A 1 219 ? -12.398 15.950 25.295 1.00 47.31 219 ALA A CA 1
ATOM 1651 C C . ALA A 1 219 ? -13.329 14.776 24.956 1.00 47.31 219 ALA A C 1
ATOM 1653 O O . ALA A 1 219 ? -12.984 13.917 24.151 1.00 47.31 219 ALA A O 1
ATOM 1654 N N . ASP A 1 220 ? -14.488 14.773 25.612 1.00 47.50 220 ASP A N 1
ATOM 1655 C CA . ASP A 1 220 ? -15.702 14.002 25.337 1.00 47.50 220 ASP A CA 1
ATOM 1656 C C . ASP A 1 220 ? -15.906 13.753 23.821 1.00 47.50 220 ASP A C 1
ATOM 1658 O O . ASP A 1 220 ? -16.438 14.604 23.106 1.00 47.50 220 ASP A O 1
ATOM 1662 N N . GLU A 1 221 ? -15.472 12.592 23.319 1.00 44.66 221 GLU A N 1
ATOM 1663 C CA . GLU A 1 221 ? -15.908 12.053 22.028 1.00 44.66 221 GLU A CA 1
ATOM 1664 C C . GLU A 1 221 ? -16.899 10.905 22.260 1.00 44.66 221 GLU A C 1
ATOM 1666 O O . GLU A 1 221 ? -16.627 9.898 22.916 1.00 44.66 221 GLU A O 1
ATOM 1671 N N . ASP A 1 222 ? -18.085 11.127 21.709 1.00 46.09 222 ASP A N 1
ATOM 1672 C CA . ASP A 1 222 ? -19.294 10.312 21.702 1.00 46.09 222 ASP A CA 1
ATOM 1673 C C . ASP A 1 222 ? -19.030 8.868 21.193 1.00 46.09 222 ASP A C 1
ATOM 1675 O O . ASP A 1 222 ? -18.619 8.687 20.039 1.00 46.09 222 ASP A O 1
ATOM 1679 N N . PRO A 1 223 ? -19.255 7.797 21.986 1.00 49.97 223 PRO A N 1
ATOM 1680 C CA . PRO A 1 223 ? -19.022 6.427 21.537 1.00 49.97 223 PRO A CA 1
ATOM 1681 C C . PRO A 1 223 ? -20.204 5.919 20.699 1.00 49.97 223 PRO A C 1
ATOM 1683 O O . PRO A 1 223 ? -21.066 5.170 21.162 1.00 49.97 223 PRO A O 1
ATOM 1686 N N . GLY A 1 224 ? -20.207 6.302 19.424 1.00 45.97 224 GLY A N 1
ATOM 1687 C CA . GLY A 1 224 ? -21.166 5.869 18.408 1.00 45.97 224 GLY A CA 1
ATOM 1688 C C . GLY A 1 224 ? -20.587 4.941 17.334 1.00 45.97 224 GLY A C 1
ATOM 1689 O O . GLY A 1 224 ? -20.980 5.063 16.179 1.00 45.97 224 GLY A O 1
ATOM 1690 N N . VAL A 1 225 ? -19.661 4.024 17.649 1.00 44.25 225 VAL A N 1
ATOM 1691 C CA . VAL A 1 225 ? -19.163 3.028 16.673 1.00 44.25 225 VAL A CA 1
ATOM 1692 C C . VAL A 1 225 ? -19.682 1.633 17.009 1.00 44.25 225 VAL A C 1
ATOM 1694 O O . VAL A 1 225 ? -19.149 0.902 17.842 1.00 44.25 225 VAL A O 1
ATOM 1697 N N . THR A 1 226 ? -20.744 1.245 16.307 1.00 43.16 226 THR A N 1
ATOM 1698 C CA . THR A 1 226 ? -21.226 -0.133 16.226 1.00 43.16 226 THR A CA 1
ATOM 1699 C C . THR A 1 226 ? -20.399 -0.900 15.192 1.00 43.16 226 THR A C 1
ATOM 1701 O O . THR A 1 226 ? -20.653 -0.806 13.990 1.00 43.16 226 THR A O 1
ATOM 1704 N N . THR A 1 227 ? -19.432 -1.705 15.626 1.00 45.72 227 THR A N 1
ATOM 1705 C CA . THR A 1 227 ? -18.777 -2.707 14.770 1.00 45.72 227 THR A CA 1
ATOM 1706 C C . THR A 1 227 ? -19.687 -3.927 14.609 1.00 45.72 227 THR A C 1
ATOM 1708 O O . THR A 1 227 ? -19.626 -4.919 15.334 1.00 45.72 227 THR A O 1
ATOM 1711 N N . GLY A 1 228 ? -20.589 -3.834 13.631 1.00 45.22 228 GLY A N 1
ATOM 1712 C CA . GLY A 1 228 ? -21.416 -4.939 13.158 1.00 45.22 228 GLY A CA 1
ATOM 1713 C C . GLY A 1 228 ? -20.625 -5.895 12.264 1.00 45.22 228 GLY A C 1
ATOM 1714 O O . GLY A 1 228 ? -20.397 -5.626 11.089 1.00 45.22 228 GLY A O 1
ATOM 1715 N N . ARG A 1 229 ? -20.260 -7.044 12.835 1.00 49.22 229 ARG A N 1
ATOM 1716 C CA . ARG A 1 229 ? -19.842 -8.290 12.172 1.00 49.22 229 ARG A CA 1
ATOM 1717 C C . ARG A 1 229 ? -20.727 -8.607 10.949 1.00 49.22 229 ARG A C 1
ATOM 1719 O O . ARG A 1 229 ? -21.867 -9.038 11.115 1.00 49.22 229 ARG A O 1
ATOM 1726 N N . SER A 1 230 ? -20.194 -8.444 9.733 1.00 43.34 230 SER A N 1
ATOM 1727 C CA . SER A 1 230 ? -20.850 -8.864 8.484 1.00 43.34 230 SER A CA 1
ATOM 1728 C C . SER A 1 230 ? -20.467 -10.292 8.096 1.00 43.34 230 SER A C 1
ATOM 1730 O O . SER A 1 230 ? -19.311 -10.603 7.829 1.00 43.34 230 SER A O 1
ATOM 1732 N N . ALA A 1 231 ? -21.483 -11.153 8.060 1.00 43.84 231 ALA A N 1
ATOM 1733 C CA . ALA A 1 231 ? -21.498 -12.438 7.366 1.00 43.84 231 ALA A CA 1
ATOM 1734 C C . ALA A 1 231 ? -21.654 -12.221 5.836 1.00 43.84 231 ALA A C 1
ATOM 1736 O O . ALA A 1 231 ? -22.089 -11.143 5.422 1.00 43.84 231 ALA A O 1
ATOM 1737 N N . PRO A 1 232 ? -21.340 -13.209 4.972 1.00 51.41 232 PRO A N 1
ATOM 1738 C CA . PRO A 1 232 ? -21.203 -12.984 3.535 1.00 51.41 232 PRO A CA 1
ATOM 1739 C C . PRO A 1 232 ? -22.574 -12.820 2.866 1.00 51.41 232 PRO A C 1
ATOM 1741 O O . PRO A 1 232 ? -23.373 -13.758 2.819 1.00 51.41 232 PRO A O 1
ATOM 1744 N N . GLN A 1 233 ? -22.846 -11.631 2.322 1.00 43.03 233 GLN A N 1
ATOM 1745 C CA . GLN A 1 233 ? -24.020 -11.378 1.489 1.00 43.03 233 GLN A CA 1
ATOM 1746 C C . GLN A 1 233 ? -23.680 -11.477 -0.002 1.00 43.03 233 GLN A C 1
ATOM 1748 O O . GLN A 1 233 ? -22.692 -10.941 -0.494 1.00 43.03 233 GLN A O 1
ATOM 1753 N N . ARG A 1 234 ? -24.563 -12.184 -0.712 1.00 43.09 234 ARG A N 1
ATOM 1754 C CA . ARG A 1 234 ? -24.727 -12.189 -2.172 1.00 43.09 234 ARG A CA 1
ATOM 1755 C C . ARG A 1 234 ? -24.865 -10.762 -2.738 1.00 43.09 234 ARG A C 1
ATOM 1757 O O . ARG A 1 234 ? -25.388 -9.896 -2.042 1.00 43.09 234 ARG A O 1
ATOM 1764 N N . PRO A 1 235 ? -24.509 -10.538 -4.018 1.00 52.22 235 PRO A N 1
ATOM 1765 C CA . PRO A 1 235 ? -24.505 -9.211 -4.616 1.00 52.22 235 PRO A CA 1
ATOM 1766 C C . PRO A 1 235 ? -25.938 -8.760 -4.918 1.00 52.22 235 PRO A C 1
ATOM 1768 O O . PRO A 1 235 ? -26.619 -9.344 -5.762 1.00 52.22 235 PRO A O 1
ATOM 1771 N N . ALA A 1 236 ? -26.388 -7.713 -4.234 1.00 43.34 236 ALA A N 1
ATOM 1772 C CA . ALA A 1 236 ? -27.545 -6.926 -4.629 1.00 43.34 236 ALA A CA 1
ATOM 1773 C C . ALA A 1 236 ? -27.047 -5.540 -5.049 1.00 43.34 236 ALA A C 1
ATOM 1775 O O . ALA A 1 236 ? -26.432 -4.821 -4.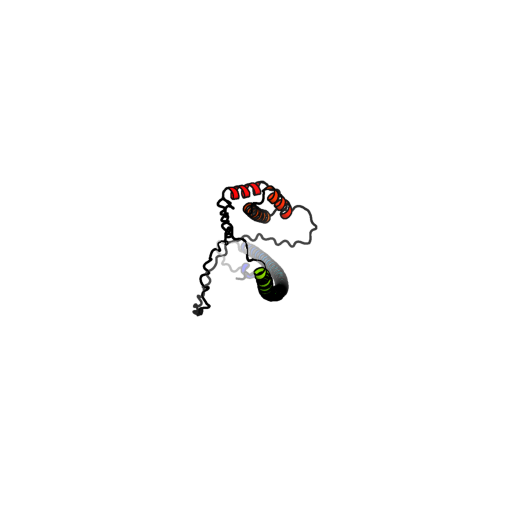264 1.00 43.34 236 ALA A O 1
ATOM 1776 N N . SER A 1 237 ? -27.268 -5.215 -6.321 1.00 48.84 237 SER A N 1
ATOM 1777 C CA . SER A 1 237 ? -26.998 -3.918 -6.929 1.00 48.84 237 SER A CA 1
ATOM 1778 C C . SER A 1 237 ? -27.669 -2.789 -6.149 1.00 48.84 237 SER A C 1
ATOM 1780 O O . SER A 1 237 ? -28.873 -2.822 -5.905 1.00 48.84 237 SER A O 1
ATOM 1782 N N . GLY A 1 238 ? -26.869 -1.791 -5.793 1.00 49.84 238 GLY A N 1
ATOM 1783 C CA . GLY A 1 238 ? -27.278 -0.610 -5.040 1.00 49.84 238 GLY A CA 1
ATOM 1784 C C . GLY A 1 238 ? -26.065 -0.008 -4.348 1.00 49.84 238 GLY A C 1
ATOM 1785 O O . GLY A 1 238 ? -26.029 0.079 -3.126 1.00 49.84 238 GLY A O 1
ATOM 1786 N N . ARG A 1 239 ? -25.017 0.296 -5.126 1.00 53.12 239 ARG A N 1
ATOM 1787 C CA . ARG A 1 239 ? -23.798 0.920 -4.611 1.00 53.12 239 ARG A CA 1
ATOM 1788 C C . ARG A 1 239 ? -24.150 2.375 -4.302 1.00 53.12 239 ARG A C 1
ATOM 1790 O O . ARG A 1 239 ? -24.205 3.200 -5.205 1.00 53.12 239 ARG A O 1
ATOM 1797 N N . SER A 1 240 ? -24.484 2.660 -3.047 1.00 53.94 240 SER A N 1
ATOM 1798 C CA . SER A 1 240 ? -24.534 4.026 -2.535 1.00 53.94 240 SER A CA 1
ATOM 1799 C C . SER A 1 240 ? -23.155 4.626 -2.782 1.00 53.94 240 SER A C 1
ATOM 1801 O O . SER A 1 240 ? -22.188 4.168 -2.178 1.00 53.94 240 SER A O 1
ATOM 1803 N N . THR A 1 241 ? -23.051 5.563 -3.720 1.00 64.50 241 THR A N 1
ATOM 1804 C CA . THR A 1 241 ? -21.813 6.285 -4.022 1.00 64.50 241 THR A CA 1
ATOM 1805 C C . THR A 1 241 ? -21.373 6.974 -2.740 1.00 64.50 241 THR A C 1
ATOM 1807 O O . THR A 1 241 ? -22.022 7.925 -2.293 1.00 64.50 241 THR A O 1
ATOM 1810 N N . SER A 1 242 ? -20.354 6.432 -2.075 1.00 78.19 242 SER A N 1
ATOM 1811 C CA . SER A 1 242 ? -19.874 7.018 -0.831 1.00 78.19 242 SER A CA 1
ATOM 1812 C C . SER A 1 242 ? -19.264 8.384 -1.149 1.00 78.19 242 SER A C 1
ATOM 1814 O O . SER A 1 242 ? -18.776 8.614 -2.255 1.00 78.19 242 SER A O 1
ATOM 1816 N N . THR A 1 243 ? -19.294 9.324 -0.205 1.00 79.44 243 THR A N 1
ATOM 1817 C CA . THR A 1 243 ? -18.695 10.656 -0.407 1.00 79.44 243 THR A CA 1
ATOM 1818 C C . THR A 1 243 ? -17.209 10.565 -0.775 1.00 79.44 243 THR A C 1
ATOM 1820 O O . THR A 1 243 ? -16.725 11.387 -1.547 1.00 79.44 243 THR A O 1
ATOM 1823 N N . ALA A 1 244 ? -16.521 9.520 -0.301 1.00 80.31 244 ALA A N 1
ATOM 1824 C CA . ALA A 1 244 ? -15.144 9.203 -0.667 1.00 80.31 244 ALA A CA 1
ATOM 1825 C C . ALA A 1 244 ? -14.989 8.822 -2.155 1.00 80.31 244 ALA A C 1
ATOM 1827 O O . ALA A 1 244 ? -14.028 9.245 -2.796 1.00 80.31 244 ALA A O 1
ATOM 1828 N N . ASP A 1 245 ? -15.952 8.092 -2.734 1.00 90.25 245 ASP A N 1
ATOM 1829 C CA . ASP A 1 245 ? -15.935 7.732 -4.160 1.00 90.25 245 ASP A CA 1
ATOM 1830 C C . ASP A 1 245 ? -16.144 8.963 -5.057 1.00 90.25 245 ASP A C 1
ATOM 1832 O O . ASP A 1 245 ? -15.535 9.074 -6.121 1.00 90.25 245 ASP A O 1
ATOM 1836 N N . VAL A 1 246 ? -16.970 9.918 -4.612 1.00 93.81 246 VAL A N 1
ATOM 1837 C CA . VAL A 1 246 ? -17.220 11.180 -5.331 1.00 93.81 246 VAL A CA 1
ATOM 1838 C C . VAL A 1 246 ? -15.976 12.074 -5.328 1.00 93.81 246 VAL A C 1
ATOM 1840 O O . VAL A 1 246 ? -15.638 12.682 -6.345 1.00 93.81 246 VAL A O 1
ATOM 1843 N N . GLU A 1 247 ? -15.259 12.140 -4.207 1.00 94.44 247 GLU A N 1
ATOM 1844 C CA . GLU A 1 247 ? -14.042 12.948 -4.087 1.00 94.44 247 GLU A CA 1
ATOM 1845 C C . GLU A 1 247 ? -12.876 12.357 -4.897 1.00 94.44 247 GLU A C 1
ATOM 1847 O O . GLU A 1 247 ? -12.180 13.090 -5.606 1.00 94.44 247 GLU A O 1
ATOM 1852 N N . GLY A 1 248 ? -12.738 11.026 -4.909 1.00 94.75 248 GLY A N 1
ATOM 1853 C CA . GLY A 1 248 ? -11.800 10.323 -5.789 1.00 94.75 248 GLY A CA 1
ATOM 1854 C C . GLY A 1 248 ? -12.105 10.539 -7.276 1.00 94.75 248 GLY A C 1
ATOM 1855 O O . GLY A 1 248 ? -11.205 10.869 -8.054 1.00 94.75 248 GLY A O 1
ATOM 1856 N N . ALA A 1 249 ? -13.378 10.443 -7.670 1.00 96.69 249 ALA A N 1
ATOM 1857 C CA . ALA A 1 249 ? -13.818 10.728 -9.035 1.00 96.69 249 ALA A CA 1
ATOM 1858 C C . ALA A 1 249 ? -13.502 12.172 -9.460 1.00 96.69 249 ALA A C 1
ATOM 1860 O O . ALA A 1 249 ? -13.041 12.400 -10.580 1.00 96.69 249 ALA A O 1
ATOM 1861 N N . ARG A 1 250 ? -13.668 13.149 -8.557 1.00 96.62 250 ARG A N 1
ATOM 1862 C CA . ARG A 1 250 ? -13.330 14.559 -8.812 1.00 96.62 250 ARG A CA 1
ATOM 1863 C C . ARG A 1 250 ? -11.835 14.767 -9.066 1.00 96.62 250 ARG A C 1
ATOM 1865 O O . ARG A 1 250 ? -11.483 15.527 -9.967 1.00 96.62 250 ARG A O 1
ATOM 1872 N N . LEU A 1 251 ? -10.961 14.099 -8.311 1.00 97.25 251 LEU A N 1
ATOM 1873 C CA . LEU A 1 251 ? -9.506 14.186 -8.503 1.00 97.25 251 LEU A CA 1
ATOM 1874 C C . LEU A 1 251 ? -9.068 13.601 -9.851 1.00 97.25 251 LEU A C 1
ATOM 1876 O O . LEU A 1 251 ? -8.274 14.221 -10.560 1.00 97.25 251 LEU A O 1
ATOM 1880 N N . ILE A 1 252 ? -9.614 12.443 -10.231 1.00 97.25 252 ILE A N 1
ATOM 1881 C CA . ILE A 1 252 ? -9.331 11.822 -11.532 1.00 97.25 252 ILE A CA 1
ATOM 1882 C C . ILE A 1 252 ? -9.835 12.716 -12.672 1.00 97.25 252 ILE A C 1
ATOM 1884 O O . ILE A 1 252 ? -9.088 12.982 -13.613 1.00 97.25 252 ILE A O 1
ATOM 1888 N N . ALA A 1 253 ? -11.066 13.230 -12.566 1.00 97.62 253 ALA A N 1
ATOM 1889 C CA . ALA A 1 253 ? -11.644 14.129 -13.562 1.00 97.62 253 ALA A CA 1
ATOM 1890 C C . ALA A 1 253 ? -10.799 15.396 -13.752 1.00 97.62 253 ALA A C 1
ATOM 1892 O O . ALA A 1 253 ? -10.566 15.819 -14.884 1.00 97.62 253 ALA A O 1
ATOM 1893 N N . LEU A 1 254 ? -10.296 15.975 -12.655 1.00 97.38 254 LEU A N 1
ATOM 1894 C CA . LEU A 1 254 ? -9.407 17.136 -12.692 1.00 97.38 254 LEU A CA 1
ATOM 1895 C C . LEU A 1 254 ? -8.087 16.819 -13.401 1.00 97.38 254 LEU A C 1
ATOM 1897 O O . LEU A 1 254 ? -7.654 17.591 -14.253 1.00 97.38 254 LEU A O 1
ATOM 1901 N N . ASN A 1 255 ? -7.467 15.679 -13.092 1.00 97.38 255 ASN A N 1
ATOM 1902 C CA . ASN A 1 255 ? -6.227 15.256 -13.743 1.00 97.38 255 ASN A CA 1
ATOM 1903 C C . ASN A 1 255 ? -6.422 15.014 -15.253 1.00 97.38 255 ASN A C 1
ATOM 1905 O O . ASN A 1 255 ? -5.616 15.454 -16.076 1.00 97.38 255 ASN A O 1
ATOM 1909 N N . MET A 1 256 ? -7.530 14.374 -15.638 1.00 98.00 256 MET A N 1
ATOM 1910 C CA . MET A 1 256 ? -7.882 14.165 -17.046 1.00 98.00 256 MET A CA 1
ATOM 1911 C C . MET A 1 256 ? -8.118 15.485 -17.788 1.00 98.00 256 MET A C 1
ATOM 1913 O O . MET A 1 256 ? -7.641 15.640 -18.915 1.00 98.00 256 MET A O 1
ATOM 1917 N N . ALA A 1 257 ? -8.802 16.444 -17.155 1.00 97.81 257 ALA A N 1
ATOM 1918 C CA . ALA A 1 257 ? -9.032 17.772 -17.715 1.00 97.81 257 ALA A CA 1
ATOM 1919 C C . ALA A 1 257 ? -7.720 18.563 -17.887 1.00 97.81 257 ALA A C 1
ATOM 1921 O O . ALA A 1 257 ? -7.505 19.142 -18.950 1.00 97.81 257 ALA A O 1
ATOM 1922 N N . LEU A 1 258 ? -6.810 18.525 -16.903 1.00 97.38 258 LEU A N 1
ATOM 1923 C CA . LEU A 1 258 ? -5.471 19.133 -17.001 1.00 97.38 258 LEU A CA 1
ATOM 1924 C C . LEU A 1 258 ? -4.606 18.489 -18.094 1.00 97.38 258 LEU A C 1
ATOM 1926 O O . LEU A 1 258 ? -3.812 19.171 -18.736 1.00 97.38 258 LEU A O 1
ATOM 1930 N N . SER A 1 259 ? -4.798 17.194 -18.345 1.00 96.81 259 SER A N 1
ATOM 1931 C CA . SER A 1 259 ? -4.126 16.457 -19.423 1.00 96.81 259 SER A CA 1
ATOM 1932 C C . SER A 1 259 ? -4.733 16.717 -20.814 1.00 96.81 259 SER A C 1
ATOM 1934 O O . SER A 1 259 ? -4.259 16.162 -21.802 1.00 96.81 259 SER A O 1
ATOM 1936 N N . GLY A 1 260 ? -5.782 17.545 -20.912 1.00 97.44 260 GLY A N 1
ATOM 1937 C CA . GLY A 1 260 ? -6.438 17.902 -22.174 1.00 97.44 260 GLY A CA 1
ATOM 1938 C C . GLY A 1 260 ? -7.468 16.887 -22.679 1.00 97.44 260 GLY A C 1
ATOM 1939 O O . GLY A 1 260 ? -7.874 16.961 -23.840 1.00 97.44 260 GLY A O 1
ATOM 1940 N N . SER A 1 261 ? -7.911 15.950 -21.836 1.00 98.06 261 SER A N 1
ATOM 1941 C CA . SER A 1 261 ? -8.934 14.968 -22.222 1.00 98.06 261 SER A CA 1
ATOM 1942 C C . SER A 1 261 ? -10.289 15.662 -22.443 1.00 98.06 261 SER A C 1
ATOM 1944 O O . SER A 1 261 ? -10.667 16.544 -21.659 1.00 98.06 261 SER A O 1
ATOM 1946 N N . PRO A 1 262 ? -11.061 15.298 -23.483 1.00 97.38 262 PRO A N 1
ATOM 1947 C CA . PRO A 1 262 ? -12.365 15.896 -23.745 1.00 97.38 262 PRO A CA 1
ATOM 1948 C C . PRO A 1 262 ? -13.405 15.489 -22.688 1.00 97.38 262 PRO A C 1
ATOM 1950 O O . PRO A 1 262 ? -13.429 14.351 -22.225 1.00 97.38 262 PRO A O 1
ATOM 1953 N N . ARG A 1 263 ? -14.334 16.402 -22.358 1.00 97.56 263 ARG A N 1
ATOM 1954 C CA . ARG A 1 263 ? -15.382 16.210 -21.325 1.00 97.56 263 ARG A CA 1
ATOM 1955 C C . ARG A 1 263 ? -16.165 14.900 -21.479 1.00 97.56 263 ARG A C 1
ATOM 1957 O O . ARG A 1 263 ? -16.476 14.262 -20.481 1.00 97.56 263 ARG A O 1
ATOM 1964 N N . ALA A 1 264 ? -16.479 14.501 -22.714 1.00 97.31 264 ALA A N 1
ATOM 1965 C CA . ALA A 1 264 ? -17.221 13.269 -22.992 1.00 97.31 264 ALA A CA 1
ATOM 1966 C C . ALA A 1 264 ? -16.440 12.001 -22.601 1.00 97.31 264 ALA A C 1
ATOM 1968 O O . ALA A 1 264 ? -17.019 11.082 -22.036 1.00 97.31 264 ALA A O 1
ATOM 1969 N N . GLU A 1 265 ? -15.126 11.981 -22.836 1.00 97.75 265 GLU A N 1
ATOM 1970 C CA . GLU A 1 265 ? -14.261 10.844 -22.499 1.00 97.75 265 GLU A CA 1
ATOM 1971 C C . GLU A 1 265 ? -14.098 10.703 -20.982 1.00 97.75 265 GLU A C 1
ATOM 1973 O O . GLU A 1 265 ? -14.218 9.606 -20.440 1.00 97.75 265 GLU A O 1
ATOM 1978 N N . THR A 1 266 ? -13.938 11.824 -20.274 1.00 97.56 266 THR A N 1
ATOM 1979 C CA . THR A 1 266 ? -13.924 11.847 -18.805 1.00 97.56 266 THR A CA 1
ATOM 1980 C C . THR A 1 266 ? -15.255 11.351 -18.223 1.00 97.56 266 THR A C 1
ATOM 1982 O O . THR A 1 266 ? -15.255 10.576 -17.268 1.00 97.56 266 THR A O 1
ATOM 1985 N N . ALA A 1 267 ? -16.395 11.735 -18.811 1.00 97.56 267 ALA A N 1
ATOM 1986 C CA . ALA A 1 267 ? -17.717 11.268 -18.381 1.00 97.56 267 ALA A CA 1
ATOM 1987 C C . ALA A 1 267 ? -17.890 9.751 -18.550 1.00 97.56 267 ALA A C 1
ATOM 1989 O O . ALA A 1 267 ? -18.393 9.076 -17.649 1.00 97.56 267 ALA A O 1
ATOM 1990 N N . ASP A 1 268 ? -17.453 9.210 -19.688 1.00 97.50 268 ASP A N 1
ATOM 1991 C CA . ASP A 1 268 ? -17.502 7.773 -19.955 1.00 97.50 268 ASP A CA 1
ATOM 1992 C C . ASP A 1 268 ? -16.609 6.997 -18.978 1.00 97.50 268 ASP A C 1
ATOM 1994 O O . ASP A 1 268 ? -17.049 5.998 -18.403 1.00 97.50 268 ASP A O 1
ATOM 1998 N N . TYR A 1 269 ? -15.409 7.513 -18.699 1.00 96.75 269 TYR A N 1
ATOM 1999 C CA . TYR A 1 269 ? -14.480 6.917 -17.742 1.00 96.75 269 TYR A CA 1
ATOM 2000 C C . TYR A 1 269 ? -15.035 6.881 -16.310 1.00 96.75 269 TYR A C 1
ATOM 2002 O O . TYR A 1 269 ? -14.917 5.863 -15.620 1.00 96.75 269 TYR A O 1
ATOM 2010 N N . LEU A 1 270 ? -15.665 7.968 -15.846 1.00 96.19 270 LEU A N 1
ATOM 2011 C CA . LEU A 1 270 ? -16.263 8.016 -14.508 1.00 96.19 270 LEU A CA 1
ATOM 2012 C C . LEU A 1 270 ? -17.466 7.079 -14.377 1.00 96.19 270 LEU A C 1
ATOM 2014 O O . LEU A 1 270 ? -17.638 6.440 -13.334 1.00 96.19 270 LEU A O 1
ATOM 2018 N N . ARG A 1 271 ? -18.263 6.943 -15.440 1.00 95.81 271 ARG A N 1
ATOM 2019 C CA . ARG A 1 271 ? -19.381 5.996 -15.479 1.00 95.81 271 ARG A CA 1
ATOM 2020 C C . ARG A 1 271 ? -18.889 4.554 -15.396 1.00 95.81 271 ARG A C 1
ATOM 2022 O O . ARG A 1 271 ? -19.464 3.761 -14.657 1.00 95.81 271 ARG A O 1
ATOM 2029 N N . GLU A 1 272 ? -17.825 4.217 -16.120 1.00 96.00 272 GLU A N 1
ATOM 2030 C CA . GLU A 1 272 ? -17.266 2.862 -16.131 1.00 96.00 272 GLU A CA 1
ATOM 2031 C C . GLU A 1 272 ? -16.549 2.513 -14.819 1.00 96.00 272 GLU A C 1
ATOM 2033 O O . GLU A 1 272 ? -16.767 1.438 -14.257 1.00 96.00 272 GLU A O 1
ATOM 2038 N N . THR A 1 273 ? -15.734 3.430 -14.298 1.00 94.50 273 THR A N 1
ATOM 2039 C CA . THR A 1 273 ? -14.863 3.164 -13.142 1.00 94.50 273 THR A CA 1
ATOM 2040 C C . THR A 1 273 ? -15.597 3.329 -11.814 1.00 94.50 273 THR A C 1
ATOM 2042 O O . THR A 1 273 ? -15.456 2.501 -10.912 1.00 94.50 273 THR A O 1
ATOM 2045 N N . PHE A 1 274 ? -16.405 4.385 -11.690 1.00 93.25 274 PHE A N 1
ATOM 2046 C CA . PHE A 1 274 ? -17.046 4.776 -10.432 1.00 93.25 274 PHE A CA 1
ATOM 2047 C C . PHE A 1 274 ? -18.566 4.573 -10.440 1.00 93.25 274 PHE A C 1
ATOM 2049 O O . PHE A 1 274 ? -19.193 4.652 -9.384 1.00 93.25 274 PHE A O 1
ATOM 2056 N N . GLY A 1 275 ? -19.178 4.283 -11.595 1.00 94.56 275 GLY A N 1
ATOM 2057 C CA . GLY A 1 275 ? -20.636 4.197 -11.711 1.00 94.56 275 GLY A CA 1
ATOM 2058 C C . GLY A 1 275 ? -21.335 5.541 -11.490 1.00 94.56 275 GLY A C 1
ATOM 2059 O O . GLY A 1 275 ? -22.497 5.554 -11.090 1.00 94.56 275 GLY A O 1
ATOM 2060 N N . LEU A 1 276 ? -20.622 6.655 -11.692 1.00 92.12 276 LEU A N 1
ATOM 2061 C CA . LEU A 1 276 ? -21.123 8.012 -11.474 1.00 92.12 276 LEU A CA 1
ATOM 2062 C C . LEU A 1 276 ? -21.631 8.615 -12.788 1.00 92.12 276 LEU A C 1
ATOM 2064 O O . LEU A 1 276 ? -20.898 8.694 -13.771 1.00 92.12 276 LEU A O 1
ATOM 2068 N N . GLU A 1 277 ? -22.880 9.076 -12.778 1.00 92.88 277 GLU A N 1
ATOM 2069 C CA . GLU A 1 277 ? -23.531 9.808 -13.874 1.00 92.88 277 GLU A CA 1
ATOM 2070 C C . GLU A 1 277 ? -23.867 11.239 -13.418 1.00 92.88 277 GLU A C 1
ATOM 2072 O O . GLU A 1 277 ? -25.015 11.671 -13.480 1.00 92.88 277 GLU A O 1
ATOM 2077 N N . ASP A 1 278 ? -22.875 11.956 -12.878 1.00 93.00 278 ASP A N 1
ATOM 2078 C CA . ASP A 1 278 ? -23.052 13.321 -12.366 1.00 93.00 278 ASP A CA 1
ATOM 2079 C C . ASP A 1 278 ? -22.389 14.358 -13.287 1.00 93.00 278 ASP A C 1
ATOM 2081 O O . ASP A 1 278 ? -21.186 14.620 -13.210 1.00 93.00 278 ASP A O 1
ATOM 2085 N N . ASP A 1 279 ? -23.194 14.951 -14.173 1.00 95.56 279 ASP A N 1
ATOM 2086 C CA . ASP A 1 279 ? -22.753 16.001 -15.097 1.00 95.56 279 ASP A CA 1
ATOM 2087 C C . ASP A 1 279 ? -22.351 17.301 -14.377 1.00 95.56 279 ASP A C 1
ATOM 2089 O O . ASP A 1 279 ? -21.494 18.031 -14.880 1.00 95.56 279 ASP A O 1
ATOM 2093 N N . ALA A 1 280 ? -22.915 17.587 -13.195 1.00 96.31 280 ALA A N 1
ATOM 2094 C CA . ALA A 1 280 ? -22.615 18.816 -12.459 1.00 96.31 280 ALA A CA 1
ATOM 2095 C C . ALA A 1 280 ? -21.179 18.808 -11.913 1.00 96.31 280 ALA A C 1
ATOM 2097 O O . ALA A 1 280 ? -20.502 19.836 -11.917 1.00 96.31 280 ALA A O 1
ATOM 2098 N N . LEU A 1 281 ? -20.676 17.633 -11.511 1.00 96.06 281 LEU A N 1
ATOM 2099 C CA . LEU A 1 281 ? -19.282 17.460 -11.095 1.00 96.06 281 LEU A CA 1
ATOM 2100 C C . LEU A 1 281 ? -18.307 17.783 -12.233 1.00 96.06 281 LEU A C 1
ATOM 2102 O O . LEU A 1 281 ? -17.261 18.388 -11.992 1.00 96.06 281 LEU A O 1
ATOM 2106 N N . LEU A 1 282 ? -18.633 17.379 -13.463 1.00 97.25 282 LEU A N 1
ATOM 2107 C CA . LEU A 1 282 ? -17.791 17.641 -14.629 1.00 97.25 282 LEU A CA 1
ATOM 2108 C C . LEU A 1 282 ? -17.783 19.125 -14.996 1.00 97.25 282 LEU A C 1
ATOM 2110 O O . LEU A 1 282 ? -16.720 19.652 -15.320 1.00 97.25 282 LEU A O 1
ATOM 2114 N N . ASP A 1 283 ? -18.928 19.801 -14.913 1.00 97.62 283 ASP A N 1
ATOM 2115 C CA . ASP A 1 283 ? -19.012 21.239 -15.183 1.00 97.62 283 ASP A CA 1
ATOM 2116 C C . ASP A 1 283 ? -18.148 22.035 -14.194 1.00 97.62 283 ASP A C 1
ATOM 2118 O O . ASP A 1 283 ? -17.288 22.801 -14.628 1.00 97.62 283 ASP A O 1
ATOM 2122 N N . ASP A 1 284 ? -18.239 21.739 -12.892 1.00 97.19 284 ASP A N 1
ATOM 2123 C CA . ASP A 1 284 ? -17.390 22.340 -11.851 1.00 97.19 284 ASP A CA 1
ATOM 2124 C C . ASP A 1 284 ? -15.881 22.172 -12.130 1.00 97.19 284 ASP A C 1
ATOM 2126 O O . ASP A 1 284 ? -15.077 23.085 -11.907 1.00 97.19 284 ASP A O 1
ATOM 2130 N N . VAL A 1 285 ? -15.466 20.979 -12.573 1.00 97.44 285 VAL A N 1
ATOM 2131 C CA . VAL A 1 285 ? -14.051 20.657 -12.823 1.00 97.44 285 VAL A CA 1
ATOM 2132 C C . VAL A 1 285 ? -13.535 21.372 -14.072 1.00 97.44 285 VAL A C 1
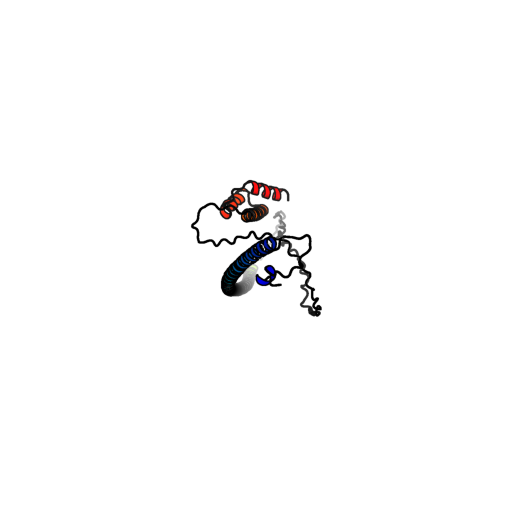ATOM 2134 O O . VAL A 1 285 ? -12.459 21.973 -14.028 1.00 97.44 285 VAL A O 1
ATOM 2137 N N . TYR A 1 286 ? -14.288 21.345 -15.174 1.00 97.31 286 TYR A N 1
ATOM 2138 C CA . TYR A 1 286 ? -13.867 21.978 -16.427 1.00 97.31 286 TYR A CA 1
ATOM 2139 C C . TYR A 1 286 ? -13.956 23.507 -16.372 1.00 97.31 286 TYR A C 1
ATOM 2141 O O . TYR A 1 286 ? -13.110 24.170 -16.976 1.00 97.31 286 TYR A O 1
ATOM 2149 N N . GLU A 1 287 ? -14.904 24.081 -15.625 1.00 97.81 287 GLU A N 1
ATOM 2150 C CA . GLU A 1 287 ? -14.918 25.521 -15.339 1.00 97.81 287 GLU A CA 1
ATOM 2151 C C . GLU A 1 287 ? -13.662 25.942 -14.567 1.00 97.81 287 GLU A C 1
ATOM 2153 O O . GLU A 1 287 ? -13.027 26.937 -14.917 1.00 97.81 287 GLU A O 1
ATOM 2158 N N . ARG A 1 288 ? -13.239 25.157 -13.566 1.00 96.38 288 ARG A N 1
ATOM 2159 C CA . ARG A 1 288 ? -12.026 25.447 -12.784 1.00 96.38 288 ARG A CA 1
ATOM 2160 C C . ARG A 1 288 ? -10.746 25.392 -13.621 1.00 96.38 288 ARG A C 1
ATOM 2162 O O . ARG A 1 288 ? -9.864 26.224 -13.417 1.00 96.38 288 ARG A O 1
ATOM 2169 N N . VAL A 1 289 ? -10.644 24.442 -14.551 1.00 97.06 289 VAL A N 1
ATOM 2170 C CA . VAL A 1 289 ? -9.485 24.329 -15.456 1.00 97.06 289 VAL A CA 1
ATOM 2171 C C . VAL A 1 289 ? -9.457 25.467 -16.478 1.00 97.06 289 VAL A C 1
ATOM 2173 O O . VAL A 1 289 ? -8.384 25.975 -16.764 1.00 97.06 289 VAL A O 1
ATOM 2176 N N . GLN A 1 290 ? -10.608 25.918 -16.990 1.00 93.69 290 GLN A N 1
ATOM 2177 C CA . GLN A 1 290 ? -10.666 27.076 -17.902 1.00 93.69 290 GLN A CA 1
ATOM 2178 C C . GLN A 1 290 ? -10.407 28.417 -17.204 1.00 93.69 290 GLN A C 1
ATOM 2180 O O . GLN A 1 290 ? -10.045 29.391 -17.862 1.00 93.69 290 GLN A O 1
ATOM 2185 N N . ALA A 1 291 ? -10.630 28.479 -15.891 1.00 91.75 291 ALA A N 1
ATOM 2186 C CA . ALA A 1 291 ? -10.373 29.662 -15.080 1.00 91.75 291 ALA A CA 1
ATOM 2187 C C . ALA A 1 291 ? -8.923 29.772 -14.564 1.00 91.75 291 ALA A C 1
ATOM 2189 O O . ALA A 1 291 ? -8.581 30.821 -14.015 1.00 91.75 291 ALA A O 1
ATOM 2190 N N . SER A 1 292 ? -8.109 28.714 -14.698 1.00 84.81 292 SER A N 1
ATOM 2191 C CA . SER A 1 292 ? -6.694 28.676 -14.279 1.00 84.81 292 SER A CA 1
ATOM 2192 C C . SER A 1 292 ? -5.763 29.054 -15.426 1.00 84.81 292 SER A C 1
ATOM 2194 O O . SER A 1 292 ? -4.776 29.771 -15.150 1.00 84.81 292 SER A O 1
#

Foldseek 3Di:
DDPALCNLQDQPDDDDPDDDDSVVSNVVSNVVSVVVVVVVVVVVVVVVVVVVVVVVVVVVVVVVVVVVVVVVVVVVVVVVVVVVVVVVVVVVVVVVVVVVVVVVVVVVVVVVVVVVVVVVVVVVVVVVVVVVVVVVVVVVVVVVVVVVVVVVVVPPDDDDDDDDDDDDDDDDDPPPPPPPPPPPPPPPPPVPPPPPDPDDPPPPPPDPPPPDDDPPPDPDDDPPDDPDDDDDDDDDDDPPQPPVLLVVLLVVLLVCVVVVHDLVVSQVVCCVPRVDNDPVSNVVSNVVVVVD

pLDDT: mean 80.17, std 22.54, range [37.81, 98.75]

Secondary structure (DSSP, 8-state):
----HHHHS---PPPPSS---HHHHHHHHHHHHHHHHHHHHHHHHHHHHHHHHHHHHHHHHHHHHHHHHHHHHHHHHHHHHHHHHHHHHHHHHHHHHHHHHHHHHHHHHHHHHHHHHHHHHHHHHHHHHHHHHHHHHHHHHHHHHHHHHHHTTT---------------------------------------PPPP---------------------------------------S-----HHHHHHHHHHHHHHHHTT--HHHHHHHHHHHH----HHHHHHHHHHHHT-

Sequence (292 aa):
MDLDRGKIERTDFASARRGYEPAEVDAHLREVADAVEDLRAELESQAERSSSLSGAASERLRLILDAAEASATEIRSDAEDEARQTVREARREARATTEEAERRASQREEESETAKALLDRMRTAAGGAIEGLRGEAEALRTELEEVSGSSGASGAGRSQRAAVDEEDSDIGDTVIIEPAVGAEPSGDEVLLEPEPGPDDVLIEEEELVVVEEEDVFVADEDPGVTTGRSAPQRPASGRSTSTADVEGARLIALNMALSGSPRAETADYLRETFGLEDDALLDDVYERVQAS

Radius of gyration: 54.12 Å; chains: 1; bounding box: 105×48×173 Å